Protein AF-A0A928B6K1-F1 (afdb_monomer_lite)

Radius of gyration: 22.74 Å; chains: 1; bounding box: 43×75×62 Å

Foldseek 3Di:
DPPPPPVVVVVVVVVVPDDDDPFDKDKDWDFFLAFKEKAALEWAWDDPDQFKIKTFGDPPIDIQGDPRCVVLVHDHPVRNVVVVVLCVVLQGGGDTDIDIATNVRPDDHFYKYSFFAWDKFKFKQAQLEPVHGHGDTPLVQKKKKWFFCLCQGDDNHDPDDSVVSPVVRIDIGRPVPDDSSSRGIITNMMMIGGNDGGPDFAKIWMWMDTNVRYIYDTDIDGGDD

Secondary structure (DSSP, 8-state):
--SSSHHHHHHHHSSSSSS------EEEEES-S-SEEEE-S-EEEEEEETTEEEEEE-TTPEEEE-HHHHHTT-S-GGGHHHHHHHHHHHT-----EEEEE-TTS-SS--EEESS----EEEEESS--BTTB-TTSB-TTSEEEEEEB-GGGSSTT-----HHHHHHHSEEEE-GGG--HHHHHSBBS-EEEEESS--SS-EEEEEEEEETTTEEPPPEEEEE--

Structure (mmCIF, N/CA/C/O backbone):
data_AF-A0A928B6K1-F1
#
_entry.id   AF-A0A928B6K1-F1
#
loop_
_atom_site.group_PDB
_atom_site.id
_atom_site.type_symbol
_atom_site.label_atom_id
_atom_site.label_alt_id
_atom_site.label_comp_id
_atom_site.label_asym_id
_atom_site.label_entity_id
_atom_site.label_seq_id
_atom_site.pdbx_PDB_ins_code
_atom_site.Cartn_x
_atom_site.Cartn_y
_atom_site.Cartn_z
_atom_site.occupancy
_atom_site.B_iso_or_equiv
_atom_site.auth_seq_id
_atom_site.auth_comp_id
_atom_site.auth_asym_id
_atom_site.auth_atom_id
_atom_site.pdbx_PDB_model_num
ATOM 1 N N . MET A 1 1 ? -14.104 -61.649 -33.349 1.00 42.25 1 MET A N 1
ATOM 2 C CA . MET A 1 1 ? -13.404 -60.685 -32.466 1.00 42.25 1 MET A CA 1
ATOM 3 C C . MET A 1 1 ? -13.323 -59.317 -33.146 1.00 42.25 1 MET A C 1
ATOM 5 O O . MET A 1 1 ? -12.338 -59.027 -33.808 1.00 42.25 1 MET A O 1
ATOM 9 N N . LYS A 1 2 ? -14.386 -58.503 -33.073 1.00 43.75 2 LYS A N 1
ATOM 10 C CA . LYS A 1 2 ? -14.468 -57.184 -33.743 1.00 43.75 2 LYS A CA 1
ATOM 11 C C . LYS A 1 2 ? -15.165 -56.098 -32.897 1.00 43.75 2 LYS A C 1
ATOM 13 O O . LYS A 1 2 ? -15.626 -55.109 -33.444 1.00 43.75 2 LYS A O 1
ATOM 18 N N . HIS A 1 3 ? -15.209 -56.246 -31.568 1.00 41.81 3 HIS A N 1
ATOM 19 C CA . HIS A 1 3 ? -15.889 -55.277 -30.685 1.00 41.81 3 HIS A CA 1
ATOM 20 C C . HIS A 1 3 ? -15.048 -54.759 -29.507 1.00 41.81 3 HIS A C 1
ATOM 22 O O . HIS A 1 3 ? -15.551 -54.006 -28.685 1.00 41.81 3 HIS A O 1
ATOM 28 N N . SER A 1 4 ? -13.752 -55.069 -29.442 1.00 44.97 4 SER A N 1
ATOM 29 C CA . SER A 1 4 ? -12.884 -54.677 -28.320 1.00 44.97 4 SER A CA 1
ATOM 30 C C . SER A 1 4 ? -12.068 -53.392 -28.535 1.00 44.97 4 SER A C 1
ATOM 32 O O . SER A 1 4 ? -11.316 -53.007 -27.649 1.00 44.97 4 SER A O 1
ATOM 34 N N . LYS A 1 5 ? -12.214 -52.692 -29.673 1.00 37.66 5 LYS A N 1
ATOM 35 C CA . LYS A 1 5 ? -11.513 -51.411 -29.928 1.00 37.66 5 LYS A CA 1
ATOM 36 C C . LYS A 1 5 ? -12.405 -50.165 -29.876 1.00 37.66 5 LYS A C 1
ATOM 38 O O . LYS A 1 5 ? -11.876 -49.065 -29.799 1.00 37.66 5 LYS A O 1
ATOM 43 N N . LEU A 1 6 ? -13.734 -50.317 -29.871 1.00 39.38 6 LEU A N 1
ATOM 44 C CA . LEU A 1 6 ? -14.660 -49.172 -29.893 1.00 39.38 6 LEU A CA 1
ATOM 45 C C . LEU A 1 6 ? -15.009 -48.637 -28.490 1.00 39.38 6 LEU A C 1
ATOM 47 O O . LEU A 1 6 ? -15.386 -47.481 -28.359 1.00 39.38 6 LEU A O 1
ATOM 51 N N . PHE A 1 7 ? -14.819 -49.434 -27.433 1.00 38.12 7 PHE A N 1
ATOM 52 C CA . PHE A 1 7 ? -15.098 -49.006 -26.053 1.00 38.12 7 PHE A CA 1
ATOM 53 C C . PHE A 1 7 ? -13.942 -48.254 -25.375 1.00 38.12 7 PHE A C 1
ATOM 55 O O . PHE A 1 7 ? -14.177 -47.511 -24.430 1.00 38.12 7 PHE A O 1
ATOM 62 N N . ILE A 1 8 ? -12.708 -48.384 -25.876 1.00 43.78 8 ILE A N 1
ATOM 63 C CA . ILE A 1 8 ? -11.547 -47.668 -25.314 1.00 43.78 8 ILE A CA 1
ATOM 64 C C . ILE A 1 8 ? -11.467 -46.232 -25.860 1.00 43.78 8 ILE A C 1
ATOM 66 O O . ILE A 1 8 ? -11.057 -45.324 -25.145 1.00 43.78 8 ILE A O 1
ATOM 70 N N . ALA A 1 9 ? -11.943 -45.986 -27.086 1.00 38.50 9 ALA A N 1
ATOM 71 C CA . ALA A 1 9 ? -11.962 -44.641 -27.665 1.00 38.50 9 ALA A CA 1
ATOM 72 C C . ALA A 1 9 ? -13.039 -43.729 -27.043 1.00 38.50 9 ALA A C 1
ATOM 74 O O . ALA A 1 9 ? -12.825 -42.527 -26.929 1.00 38.50 9 ALA A O 1
ATOM 75 N N . LEU A 1 10 ? -14.169 -44.286 -26.588 1.00 38.31 10 LEU A N 1
ATOM 76 C CA . LEU A 1 10 ? -15.238 -43.495 -25.963 1.00 38.31 10 LEU A CA 1
ATOM 77 C C . LEU A 1 10 ? -14.976 -43.201 -24.474 1.00 38.31 10 LEU A C 1
ATOM 79 O O . LEU A 1 10 ? -15.442 -42.188 -23.962 1.00 38.31 10 LEU A O 1
ATOM 83 N N . ALA A 1 11 ? -14.183 -44.039 -23.796 1.00 38.78 11 ALA A N 1
ATOM 84 C CA . ALA A 1 11 ? -13.765 -43.811 -22.410 1.00 38.78 11 ALA A CA 1
ATOM 85 C C . ALA A 1 11 ? -12.654 -42.748 -22.283 1.00 38.78 11 ALA A C 1
ATOM 87 O O . ALA A 1 11 ? -12.568 -42.076 -21.259 1.00 38.78 11 ALA A O 1
ATOM 88 N N . LEU A 1 12 ? -11.845 -42.542 -23.330 1.00 37.75 12 LEU A N 1
ATOM 89 C CA . LEU A 1 12 ? -10.842 -41.467 -23.380 1.00 37.75 12 LEU A CA 1
ATOM 90 C C . LEU A 1 12 ? -11.443 -40.096 -23.732 1.00 37.75 12 LEU A C 1
ATOM 92 O O . LEU A 1 12 ? -10.883 -39.075 -23.351 1.00 37.75 12 LEU A O 1
ATOM 96 N N . LEU A 1 13 ? -12.604 -40.058 -24.393 1.00 39.78 13 LEU A N 1
ATOM 97 C CA . LEU A 1 13 ? -13.311 -38.810 -24.719 1.00 39.78 13 LEU A CA 1
ATOM 98 C C . LEU A 1 13 ? -14.143 -38.246 -23.555 1.00 39.78 13 LEU A C 1
ATOM 100 O O . LEU A 1 13 ? -14.503 -37.074 -23.589 1.00 39.78 13 LEU A O 1
ATOM 104 N N . PHE A 1 14 ? -14.410 -39.036 -22.510 1.00 40.22 14 PHE A N 1
ATOM 105 C CA . PHE A 1 14 ? -15.173 -38.590 -21.335 1.00 40.22 14 PHE A CA 1
ATOM 106 C C . PHE A 1 14 ? -14.309 -38.185 -20.128 1.00 40.22 14 PHE A C 1
ATOM 108 O O . PHE A 1 14 ? -14.849 -37.676 -19.151 1.00 40.22 14 PHE A O 1
ATOM 115 N N . MET A 1 15 ? -12.980 -38.347 -20.193 1.00 41.31 15 MET A N 1
ATOM 116 C CA . MET A 1 15 ? -12.059 -37.907 -19.128 1.00 41.31 15 MET A CA 1
ATOM 117 C C . MET A 1 15 ? -11.417 -36.528 -19.372 1.00 41.31 15 MET A C 1
ATOM 119 O O . MET A 1 15 ? -10.656 -36.066 -18.532 1.00 41.31 15 MET A O 1
ATOM 123 N N . CYS A 1 16 ? -11.765 -35.831 -20.462 1.00 39.12 16 CYS A N 1
ATOM 124 C CA . CYS A 1 16 ? -11.375 -34.428 -20.701 1.00 39.12 16 CYS A CA 1
ATOM 125 C C . CYS A 1 16 ? -12.484 -33.411 -20.381 1.00 39.12 16 CYS A C 1
ATOM 127 O O . CYS A 1 16 ? -12.348 -32.235 -20.699 1.00 39.12 16 CYS A O 1
ATOM 129 N N . ALA A 1 17 ? -13.588 -33.838 -19.766 1.00 39.59 17 ALA A N 1
ATOM 130 C CA . ALA A 1 17 ? -14.738 -32.976 -19.505 1.00 39.59 17 ALA A CA 1
ATOM 131 C C . ALA A 1 17 ? -15.134 -32.975 -18.024 1.00 39.59 17 ALA A C 1
ATOM 133 O O . ALA A 1 17 ? -16.309 -33.088 -17.701 1.00 39.59 17 ALA A O 1
ATOM 134 N N . CYS A 1 18 ? -14.157 -32.854 -17.122 1.00 36.69 18 CYS A N 1
ATOM 135 C CA . CYS A 1 18 ? -14.406 -32.454 -15.739 1.00 36.69 18 CYS A CA 1
ATOM 136 C C . CYS A 1 18 ? -13.211 -31.662 -15.191 1.00 36.69 18 CYS A C 1
ATOM 138 O O . CYS A 1 18 ? -12.125 -32.197 -15.007 1.00 36.69 18 CYS A O 1
ATOM 140 N N . SER A 1 19 ? -13.487 -30.382 -14.928 1.00 51.38 19 SER A N 1
ATOM 141 C CA . SER A 1 19 ? -12.748 -29.428 -14.093 1.00 51.38 19 SER A CA 1
ATOM 142 C C . SER A 1 19 ? -11.281 -29.143 -14.428 1.00 51.38 19 SER A C 1
ATOM 144 O O . SER A 1 19 ? -10.361 -29.691 -13.830 1.00 51.38 19 SER A O 1
ATOM 146 N N . GLY A 1 20 ? -11.085 -28.123 -15.251 1.00 41.94 20 GLY A N 1
ATOM 147 C CA . GLY A 1 20 ? -9.948 -27.219 -15.157 1.00 41.94 20 GLY A CA 1
ATOM 148 C C . GLY A 1 20 ? -10.308 -25.984 -15.960 1.00 41.94 20 GLY A C 1
ATOM 149 O O . GLY A 1 20 ? -10.613 -26.107 -17.139 1.00 41.94 20 GLY A O 1
ATOM 150 N N . LYS A 1 21 ? -10.361 -24.796 -15.351 1.00 49.62 21 LYS A N 1
ATOM 151 C CA . LYS A 1 21 ? -10.227 -23.591 -16.176 1.00 49.62 21 LYS A CA 1
ATOM 152 C C . LYS A 1 21 ? -8.867 -23.733 -16.858 1.00 49.62 21 LYS A C 1
ATOM 154 O O . LYS A 1 21 ? -7.892 -23.972 -16.150 1.00 49.62 21 LYS A O 1
ATOM 159 N N . ASP A 1 22 ? -8.808 -23.649 -18.183 1.00 51.41 22 ASP A N 1
ATOM 160 C CA . ASP A 1 22 ? -7.530 -23.575 -18.889 1.00 51.41 22 ASP A CA 1
ATOM 161 C C . ASP A 1 22 ? -6.830 -22.294 -18.422 1.00 51.41 22 ASP A C 1
ATOM 163 O O . ASP A 1 22 ? -7.159 -21.187 -18.852 1.00 51.41 22 ASP A O 1
ATOM 167 N N . TYR A 1 23 ? -5.918 -22.431 -17.460 1.00 56.41 23 TYR A N 1
ATOM 168 C CA . TYR A 1 23 ? -5.037 -21.351 -17.048 1.00 56.41 23 TYR A CA 1
ATOM 169 C C . TYR A 1 23 ? -3.981 -21.214 -18.136 1.00 56.41 23 TYR A C 1
ATOM 171 O O . TYR A 1 23 ? -2.942 -21.870 -18.100 1.00 56.41 23 TYR A O 1
ATOM 179 N N . ASN A 1 24 ? -4.271 -20.388 -19.137 1.00 67.94 24 ASN A N 1
ATOM 180 C CA . ASN A 1 24 ? -3.254 -19.992 -20.098 1.00 67.94 24 ASN A CA 1
ATOM 181 C C . ASN A 1 24 ? -2.275 -19.071 -19.367 1.00 67.94 24 ASN A C 1
ATOM 183 O O . ASN A 1 24 ? -2.633 -17.949 -1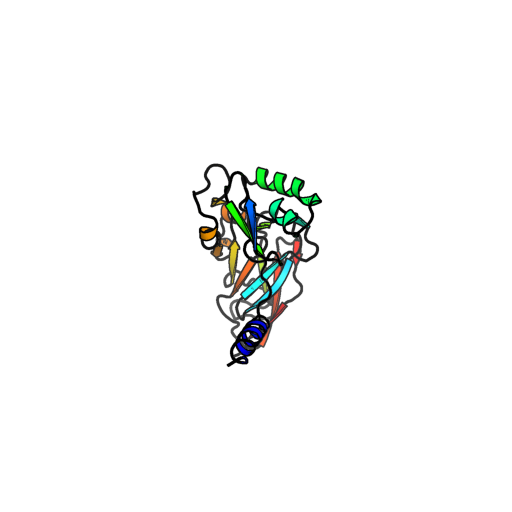9.007 1.00 67.94 24 ASN A O 1
ATOM 187 N N . LEU A 1 25 ? -1.079 -19.589 -19.094 1.00 71.56 25 LEU A N 1
ATOM 188 C CA . LEU A 1 25 ? 0.054 -18.807 -18.619 1.00 71.56 25 LEU A CA 1
ATOM 189 C C . LEU A 1 25 ? 0.808 -18.273 -19.833 1.00 71.56 25 LEU A C 1
ATOM 191 O O . LEU A 1 25 ? 1.138 -19.027 -20.750 1.00 71.56 25 LEU A O 1
ATOM 195 N N . TYR A 1 26 ? 1.074 -16.976 -19.823 1.00 76.50 26 TYR A N 1
ATOM 196 C CA . TYR A 1 26 ? 1.848 -16.287 -20.841 1.00 76.50 26 TYR A CA 1
ATOM 197 C C . TYR A 1 26 ? 3.150 -15.808 -20.215 1.00 76.50 26 TYR A C 1
ATOM 199 O O . TYR A 1 26 ? 3.133 -15.116 -19.199 1.00 76.50 26 TYR A O 1
ATOM 207 N N . GLU A 1 27 ? 4.265 -16.193 -20.824 1.00 82.25 27 GLU A N 1
ATOM 208 C CA . GLU A 1 27 ? 5.605 -15.806 -20.398 1.00 82.25 27 GLU A CA 1
ATOM 209 C C . GLU A 1 27 ? 6.076 -14.605 -21.223 1.00 82.25 27 GLU A C 1
ATOM 211 O O . GLU A 1 27 ? 6.031 -14.630 -22.458 1.00 82.25 27 GLU A O 1
ATOM 216 N N . TYR A 1 28 ? 6.529 -13.554 -20.543 1.00 84.62 28 TYR A N 1
ATOM 217 C CA . TYR A 1 28 ? 7.074 -12.355 -21.167 1.00 84.62 28 TYR A CA 1
ATOM 218 C C . TYR A 1 28 ? 8.433 -12.019 -20.569 1.00 84.62 28 TYR A C 1
ATOM 220 O O . TYR A 1 28 ? 8.596 -12.001 -19.350 1.00 84.62 28 TYR A O 1
ATOM 228 N N . ALA A 1 29 ? 9.394 -11.706 -21.436 1.00 86.94 29 ALA A N 1
ATOM 229 C CA . ALA A 1 29 ? 10.654 -11.128 -21.002 1.00 86.94 29 ALA A CA 1
ATOM 230 C C . ALA A 1 29 ? 10.404 -9.706 -20.476 1.00 86.94 29 ALA A C 1
ATOM 232 O O . ALA A 1 29 ? 9.823 -8.894 -21.196 1.00 86.94 29 ALA A O 1
ATOM 233 N N . SER A 1 30 ? 10.848 -9.418 -19.255 1.00 87.19 30 SER A N 1
ATOM 234 C CA . SER A 1 30 ? 10.720 -8.114 -18.604 1.00 87.19 30 SER A CA 1
ATOM 235 C C . SER A 1 30 ? 12.076 -7.606 -18.136 1.00 87.19 30 SER A C 1
ATOM 237 O O . SER A 1 30 ? 12.931 -8.373 -17.683 1.00 87.19 30 SER A O 1
ATOM 239 N N . THR A 1 31 ? 12.236 -6.287 -18.225 1.00 89.38 31 THR A N 1
ATOM 240 C CA . THR A 1 31 ? 13.394 -5.552 -17.712 1.00 89.38 31 THR A CA 1
ATOM 241 C C . THR A 1 31 ? 13.104 -4.777 -16.434 1.00 89.38 31 THR A C 1
ATOM 243 O O . THR A 1 31 ? 13.938 -3.967 -16.031 1.00 89.38 31 THR A O 1
ATOM 246 N N . HIS A 1 32 ? 11.947 -5.021 -15.816 1.00 90.38 32 HIS A N 1
ATOM 247 C CA . HIS A 1 32 ? 11.416 -4.275 -14.678 1.00 90.38 32 HIS A CA 1
ATOM 248 C C . HIS A 1 32 ? 11.056 -5.209 -13.521 1.00 90.38 32 HIS A C 1
ATOM 250 O O . HIS A 1 32 ? 10.564 -6.318 -13.755 1.00 90.38 32 HIS A O 1
ATOM 256 N N . LEU A 1 33 ? 11.261 -4.727 -12.292 1.00 89.50 33 LEU A N 1
ATOM 257 C CA . LEU A 1 33 ? 10.716 -5.315 -11.076 1.00 89.50 33 LEU A CA 1
ATOM 258 C C . LEU A 1 33 ? 9.244 -5.009 -10.897 1.00 89.50 33 LEU A C 1
ATOM 260 O O . LEU A 1 33 ? 8.461 -5.904 -10.582 1.00 89.50 33 LEU A O 1
ATOM 264 N N . ILE A 1 34 ? 8.878 -3.750 -11.083 1.00 92.38 34 ILE A N 1
ATOM 265 C CA . ILE A 1 34 ? 7.510 -3.293 -10.924 1.00 92.38 34 ILE A CA 1
ATOM 266 C C . ILE A 1 34 ? 6.843 -3.356 -12.295 1.00 92.38 34 ILE A C 1
ATOM 268 O O . ILE A 1 34 ? 7.358 -2.846 -13.281 1.00 92.38 34 ILE A O 1
ATOM 272 N N . ASP A 1 35 ? 5.674 -3.976 -12.369 1.00 91.50 35 ASP A N 1
ATOM 273 C CA . ASP A 1 35 ? 4.905 -4.111 -13.608 1.00 91.50 35 ASP A CA 1
ATOM 274 C C . ASP A 1 35 ? 3.855 -3.004 -13.762 1.00 91.50 35 ASP A C 1
ATOM 276 O O . ASP A 1 35 ? 3.380 -2.723 -14.864 1.00 91.50 35 ASP A O 1
ATOM 280 N N . GLU A 1 36 ? 3.474 -2.376 -12.649 1.00 93.94 36 GLU A N 1
ATOM 281 C CA . GLU A 1 36 ? 2.437 -1.355 -12.594 1.00 93.94 36 GLU A CA 1
ATOM 282 C C . GLU A 1 36 ? 2.782 -0.266 -11.575 1.00 93.94 36 GLU A C 1
ATOM 284 O O . GLU A 1 36 ? 3.092 -0.539 -10.419 1.00 93.94 36 GLU A O 1
ATOM 289 N N . TYR A 1 37 ? 2.638 0.991 -11.979 1.00 96.62 37 TYR A N 1
ATOM 290 C CA . TYR A 1 37 ? 2.622 2.127 -11.066 1.00 96.62 37 TYR A CA 1
ATOM 291 C C . TYR A 1 37 ? 1.202 2.671 -10.929 1.00 96.62 37 TYR A C 1
ATOM 293 O O . TYR A 1 37 ? 0.547 2.965 -11.932 1.00 96.62 37 TYR A O 1
ATOM 301 N N . VAL A 1 38 ? 0.744 2.851 -9.693 1.00 95.19 38 VAL A N 1
ATOM 302 C CA . VAL A 1 38 ? -0.618 3.271 -9.360 1.00 95.19 38 VAL A CA 1
ATOM 303 C C . VAL A 1 38 ? -0.603 4.649 -8.705 1.00 95.19 38 VAL A C 1
ATOM 305 O O . VAL A 1 38 ? -0.075 4.841 -7.610 1.00 95.19 38 VAL A O 1
ATOM 308 N N . ASP A 1 39 ? -1.217 5.615 -9.378 1.00 93.94 39 ASP A N 1
ATOM 309 C CA . ASP A 1 39 ? -1.530 6.936 -8.835 1.00 93.94 39 ASP A CA 1
ATOM 310 C C . ASP A 1 39 ? -2.873 6.845 -8.101 1.00 93.94 39 ASP A C 1
ATOM 312 O O . ASP A 1 39 ? -3.957 6.940 -8.694 1.00 93.94 39 ASP A O 1
ATOM 316 N N . ALA A 1 40 ? -2.771 6.566 -6.800 1.00 90.94 40 ALA A N 1
ATOM 317 C CA . ALA A 1 40 ? -3.892 6.399 -5.890 1.00 90.94 40 ALA A CA 1
ATOM 318 C C . ALA A 1 40 ? -4.012 7.610 -4.958 1.00 90.94 40 ALA A C 1
ATOM 320 O O . ALA A 1 40 ? -3.137 7.891 -4.141 1.00 90.94 40 ALA A O 1
ATOM 321 N N . THR A 1 41 ? -5.148 8.300 -5.039 1.00 82.25 41 THR A N 1
ATOM 322 C CA . THR A 1 41 ? -5.508 9.380 -4.098 1.00 82.25 41 THR A CA 1
ATOM 323 C C . THR A 1 41 ? -6.506 8.926 -3.039 1.00 82.25 41 THR A C 1
ATOM 325 O O . THR A 1 41 ? -6.658 9.578 -2.007 1.00 82.25 41 THR A O 1
ATOM 328 N N . THR A 1 42 ? -7.163 7.794 -3.280 1.00 88.00 42 THR A N 1
ATOM 329 C CA . THR A 1 42 ? -8.170 7.191 -2.413 1.00 88.00 42 THR A CA 1
ATOM 330 C C . THR A 1 42 ? -7.972 5.687 -2.381 1.00 88.00 42 THR A C 1
ATOM 332 O O . THR A 1 42 ? -7.603 5.080 -3.388 1.00 88.00 42 THR A O 1
ATOM 335 N N . PHE A 1 43 ? -8.258 5.089 -1.232 1.00 91.38 43 PHE A N 1
ATOM 336 C CA . PHE A 1 43 ? -8.161 3.648 -1.037 1.00 91.38 43 PHE A CA 1
ATOM 337 C C . PHE A 1 43 ? -9.556 3.057 -0.825 1.00 91.38 43 PHE A C 1
ATOM 339 O O . PHE A 1 43 ? -10.539 3.777 -0.688 1.00 91.38 43 PHE A O 1
ATOM 346 N N . LYS A 1 44 ? -9.648 1.738 -0.811 1.00 92.31 44 LYS A N 1
ATOM 347 C CA . LYS A 1 44 ? -10.781 0.966 -0.324 1.00 92.31 44 LYS A CA 1
ATOM 348 C C . LYS A 1 44 ? -10.278 0.144 0.851 1.00 92.31 44 LYS A C 1
ATOM 350 O O . LYS A 1 44 ? -9.172 -0.383 0.793 1.00 92.31 44 LYS A O 1
ATOM 355 N N . LEU A 1 45 ? -11.067 0.076 1.916 1.00 94.19 45 LEU A N 1
ATOM 356 C CA . LEU A 1 45 ? -10.760 -0.726 3.095 1.00 94.19 45 LEU A CA 1
ATOM 357 C C . LEU A 1 45 ? -11.678 -1.946 3.110 1.00 94.19 45 LEU A C 1
ATOM 359 O O . LEU A 1 45 ? -12.898 -1.795 3.046 1.00 94.19 45 LEU A O 1
ATOM 363 N N . GLU A 1 46 ? -11.105 -3.140 3.199 1.00 95.00 46 GLU A N 1
ATOM 364 C CA . GLU A 1 46 ? -11.861 -4.392 3.232 1.00 95.00 46 GLU A CA 1
ATOM 365 C C . GLU A 1 46 ? -11.345 -5.307 4.339 1.00 95.00 46 GLU A C 1
ATOM 367 O O . GLU A 1 46 ? -10.159 -5.303 4.669 1.00 95.00 46 GLU A O 1
ATOM 372 N N . ARG A 1 47 ? -12.242 -6.119 4.898 1.00 93.88 47 ARG A N 1
ATOM 373 C CA . ARG A 1 47 ? -11.874 -7.212 5.798 1.00 93.88 47 ARG A CA 1
ATOM 374 C C . ARG A 1 47 ? -11.479 -8.425 4.965 1.00 93.88 47 ARG A C 1
ATOM 376 O O . ARG A 1 47 ? -12.247 -8.842 4.101 1.00 93.88 47 ARG A O 1
ATOM 383 N N . ILE A 1 48 ? -10.313 -8.993 5.255 1.00 92.81 48 ILE A N 1
ATOM 384 C CA . ILE A 1 48 ? -9.855 -10.259 4.667 1.00 92.81 48 ILE A CA 1
ATOM 385 C C . ILE A 1 48 ? -10.045 -11.412 5.648 1.00 92.81 48 ILE A C 1
ATOM 387 O O . ILE A 1 48 ? -10.477 -12.486 5.242 1.00 92.81 48 ILE A O 1
ATOM 391 N N . ASP A 1 49 ? -9.751 -11.172 6.925 1.00 88.56 49 ASP A N 1
ATOM 392 C CA . ASP A 1 49 ? -9.849 -12.161 8.001 1.00 88.56 49 ASP A CA 1
ATOM 393 C C . ASP A 1 49 ? -10.236 -11.467 9.323 1.00 88.56 49 ASP A C 1
ATOM 395 O O . ASP A 1 49 ? -10.476 -10.257 9.353 1.00 88.56 49 ASP A O 1
ATOM 399 N N . ASP A 1 50 ? -10.318 -12.209 10.422 1.00 85.19 50 ASP A N 1
ATOM 400 C CA . ASP A 1 50 ? -10.705 -11.712 11.748 1.00 85.19 50 ASP A CA 1
ATOM 401 C C . ASP A 1 50 ? -9.785 -10.608 12.274 1.00 85.19 50 ASP A C 1
ATOM 403 O O . ASP A 1 50 ? -10.249 -9.651 12.892 1.00 85.19 50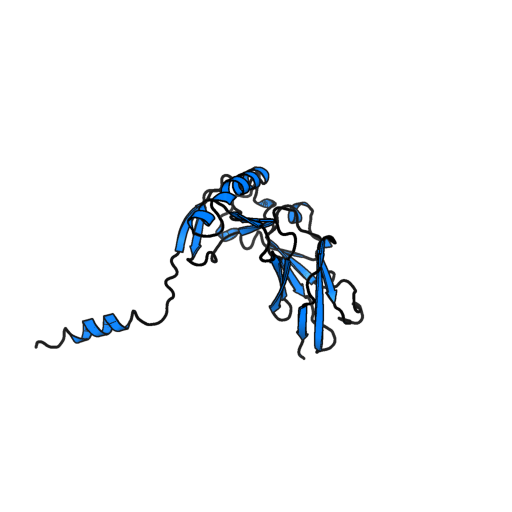 ASP A O 1
ATOM 407 N N . ASN A 1 51 ? -8.490 -10.701 11.987 1.00 90.44 51 ASN A N 1
ATOM 408 C CA . ASN A 1 51 ? -7.472 -9.751 12.430 1.00 90.44 51 ASN A CA 1
ATOM 409 C C . ASN A 1 51 ? -6.763 -9.043 11.266 1.00 90.44 51 ASN A C 1
ATOM 411 O O . ASN A 1 51 ? -5.707 -8.443 11.471 1.00 90.44 51 ASN A O 1
ATOM 415 N N . LEU A 1 52 ? -7.311 -9.123 10.051 1.00 94.25 52 LEU A N 1
ATOM 416 C CA . LEU A 1 52 ? -6.650 -8.641 8.845 1.00 94.25 52 LEU A CA 1
ATOM 417 C C . LEU A 1 52 ? -7.572 -7.753 8.015 1.00 94.25 52 LEU A C 1
ATOM 419 O O . LEU A 1 52 ? -8.578 -8.209 7.461 1.00 94.25 52 LEU A O 1
ATOM 423 N N . LEU A 1 53 ? -7.160 -6.498 7.863 1.00 96.19 53 LEU A N 1
ATOM 424 C CA . LEU A 1 53 ? -7.715 -5.587 6.872 1.00 96.19 53 LEU A CA 1
ATOM 425 C C . LEU A 1 53 ? -6.756 -5.431 5.702 1.00 96.19 53 LEU A C 1
ATOM 427 O O . LEU A 1 53 ? -5.537 -5.524 5.854 1.00 96.19 53 LEU A O 1
ATOM 431 N N . ILE A 1 54 ? -7.319 -5.132 4.542 1.00 95.88 54 ILE A N 1
ATOM 432 C CA . ILE A 1 54 ? -6.573 -4.743 3.356 1.00 95.88 54 ILE A CA 1
ATOM 433 C C . ILE A 1 54 ? -6.995 -3.342 2.931 1.00 95.88 54 ILE A C 1
ATOM 435 O O . ILE A 1 54 ? -8.180 -3.002 2.932 1.00 95.88 54 ILE A O 1
ATOM 439 N N . MET A 1 55 ? -6.010 -2.532 2.567 1.00 94.50 55 MET A N 1
ATOM 440 C CA . MET A 1 55 ? -6.206 -1.275 1.868 1.00 94.50 55 MET A CA 1
ATOM 441 C C . MET A 1 55 ? -5.713 -1.429 0.438 1.00 94.50 55 MET A C 1
ATOM 443 O O . MET A 1 55 ? -4.524 -1.658 0.218 1.00 94.50 55 MET A O 1
ATOM 447 N N . THR A 1 56 ? -6.613 -1.274 -0.525 1.00 93.75 56 THR A N 1
ATOM 448 C CA . THR A 1 56 ? -6.305 -1.320 -1.961 1.00 93.75 56 THR A CA 1
ATOM 449 C C . THR A 1 56 ? -6.608 0.027 -2.611 1.00 93.75 56 THR A C 1
ATOM 451 O O . THR A 1 56 ? -7.450 0.767 -2.100 1.00 93.75 56 THR A O 1
ATOM 454 N N . PRO A 1 57 ? -5.945 0.405 -3.714 1.00 92.62 57 PRO A N 1
ATOM 455 C CA . PRO A 1 57 ? -6.325 1.592 -4.474 1.00 92.62 57 PRO A CA 1
ATOM 456 C C . PRO A 1 57 ? -7.793 1.512 -4.916 1.00 92.62 57 PRO A C 1
ATOM 458 O O . PRO A 1 57 ? -8.266 0.456 -5.335 1.00 92.62 57 PRO A O 1
ATOM 461 N N . ALA A 1 58 ? -8.530 2.620 -4.830 1.00 90.12 58 ALA A N 1
ATOM 462 C CA . ALA A 1 58 ? -9.914 2.665 -5.305 1.00 90.12 58 ALA A CA 1
ATOM 463 C C . ALA A 1 58 ? -9.993 2.560 -6.842 1.00 90.12 58 ALA A C 1
ATOM 465 O O . ALA A 1 58 ? -9.045 2.913 -7.541 1.00 90.12 58 ALA A O 1
ATOM 466 N N . GLU A 1 59 ? -11.144 2.142 -7.379 1.00 88.12 59 GLU A N 1
ATOM 467 C CA . GLU A 1 59 ? -11.354 1.878 -8.820 1.00 88.12 59 GLU A CA 1
ATOM 468 C C . GLU A 1 59 ? -11.087 3.077 -9.748 1.00 88.12 59 GLU A C 1
ATOM 470 O O . GLU A 1 59 ? -10.841 2.907 -10.939 1.00 88.12 59 GLU A O 1
ATOM 475 N N . ASN A 1 60 ? -11.141 4.299 -9.221 1.00 88.31 60 ASN A N 1
ATOM 476 C CA . ASN A 1 60 ? -10.854 5.534 -9.951 1.00 88.31 60 ASN A CA 1
ATOM 477 C C . ASN A 1 60 ? -9.357 5.908 -9.968 1.00 88.31 60 ASN A C 1
ATOM 479 O O . ASN A 1 60 ? -9.007 6.956 -10.520 1.00 88.31 60 ASN A O 1
ATOM 483 N N . SER A 1 61 ? -8.492 5.102 -9.347 1.00 91.38 61 SER A N 1
ATOM 484 C CA . SER A 1 61 ? -7.037 5.285 -9.370 1.00 91.38 61 SER A CA 1
ATOM 485 C C . SER A 1 61 ? -6.505 5.110 -10.790 1.00 91.38 61 SER A C 1
ATOM 487 O O . SER A 1 61 ? -7.077 4.380 -11.602 1.00 91.38 61 SER A O 1
ATOM 489 N N . LYS A 1 62 ? -5.408 5.796 -11.119 1.00 93.12 62 LYS A N 1
ATOM 490 C CA . LYS A 1 62 ? -4.791 5.667 -12.444 1.00 93.12 62 LYS A CA 1
ATOM 491 C C . LYS A 1 62 ? -3.651 4.666 -12.394 1.00 93.12 62 LYS A C 1
ATOM 493 O O . LYS A 1 62 ? -2.718 4.845 -11.621 1.00 93.12 62 LYS A O 1
ATOM 498 N N . SER A 1 63 ? -3.699 3.690 -13.286 1.00 93.19 63 SER A N 1
ATOM 499 C CA . SER A 1 63 ? -2.633 2.710 -13.470 1.00 93.19 63 SER A CA 1
ATOM 500 C C . SER A 1 63 ? -1.801 3.010 -14.708 1.00 93.19 63 SER A C 1
ATOM 502 O O . SER A 1 63 ? -2.334 3.326 -15.779 1.00 93.19 63 SER A O 1
ATOM 504 N N . TYR A 1 64 ? -0.489 2.859 -14.568 1.00 95.75 64 TYR A N 1
ATOM 505 C CA . TYR A 1 64 ? 0.475 2.904 -15.654 1.00 95.75 64 TYR A CA 1
ATOM 506 C C . TYR A 1 64 ? 1.221 1.581 -15.685 1.00 95.75 64 TYR A C 1
ATOM 508 O O . TYR A 1 64 ? 1.891 1.239 -14.717 1.00 95.75 64 TYR A O 1
ATOM 516 N N . VAL A 1 65 ? 1.080 0.841 -16.779 1.00 93.81 65 VAL A N 1
ATOM 517 C CA . VAL A 1 65 ? 1.539 -0.549 -16.868 1.00 93.81 65 VAL A CA 1
ATOM 518 C C . VAL A 1 65 ? 2.748 -0.693 -17.784 1.00 93.81 65 VAL A C 1
ATOM 520 O O . VAL A 1 65 ? 2.909 0.081 -18.737 1.00 93.81 65 VAL A O 1
ATOM 523 N N . SER A 1 66 ? 3.564 -1.710 -17.516 1.00 92.81 66 SER A N 1
ATOM 524 C CA . SER A 1 66 ? 4.651 -2.144 -18.390 1.00 92.81 66 SER A CA 1
ATOM 525 C C . SER A 1 66 ? 4.131 -2.572 -19.763 1.00 92.81 66 SER A C 1
ATOM 527 O O . SER A 1 66 ? 2.936 -2.819 -19.976 1.00 92.81 66 SER A O 1
ATOM 529 N N . GLN A 1 67 ? 5.034 -2.657 -20.740 1.00 91.88 67 GLN A N 1
ATOM 530 C CA . GLN A 1 67 ? 4.657 -3.093 -22.080 1.00 91.88 67 GLN A CA 1
ATOM 531 C C . GLN A 1 67 ? 4.181 -4.556 -22.080 1.00 91.88 67 GLN A C 1
ATOM 533 O O . GLN A 1 67 ? 3.288 -4.918 -22.846 1.00 91.88 67 GLN A O 1
ATOM 538 N N . GLU A 1 68 ? 4.770 -5.388 -21.234 1.00 88.38 68 GLU A N 1
ATOM 539 C CA . GLU A 1 68 ? 4.501 -6.814 -21.073 1.00 88.38 68 GLU A CA 1
ATOM 540 C C . GLU A 1 68 ? 3.110 -7.017 -20.475 1.00 88.38 68 GLU A C 1
ATOM 542 O O . GLU A 1 68 ? 2.286 -7.734 -21.050 1.00 88.38 68 GLU A O 1
ATOM 547 N N . LEU A 1 69 ? 2.811 -6.283 -19.401 1.00 86.75 69 LEU A N 1
ATOM 548 C CA . LEU A 1 69 ? 1.511 -6.301 -18.746 1.00 86.75 69 LEU A CA 1
ATOM 549 C C . LEU A 1 69 ? 0.408 -5.775 -19.693 1.00 86.75 69 LEU A C 1
ATOM 551 O O . LEU A 1 69 ? -0.651 -6.395 -19.817 1.00 86.75 69 LEU A O 1
ATOM 555 N N . ALA A 1 70 ? 0.696 -4.727 -20.479 1.00 88.50 70 ALA A N 1
ATOM 556 C CA . ALA A 1 70 ? -0.200 -4.237 -21.534 1.00 88.50 70 ALA A CA 1
ATOM 557 C C . ALA A 1 70 ? -0.466 -5.276 -22.639 1.00 88.50 70 ALA A C 1
ATOM 559 O O . ALA A 1 70 ? -1.616 -5.475 -23.041 1.00 88.50 70 ALA A O 1
ATOM 560 N N . LYS A 1 71 ? 0.571 -5.977 -23.124 1.00 85.62 71 LYS A N 1
ATOM 561 C CA . LYS A 1 71 ? 0.438 -7.052 -24.130 1.00 85.62 71 LYS A CA 1
ATOM 562 C C . LYS A 1 71 ? -0.381 -8.233 -23.612 1.00 85.62 71 LYS A C 1
ATOM 564 O O . LYS A 1 71 ? -1.076 -8.869 -24.402 1.00 85.62 71 LYS A O 1
ATOM 569 N N . ALA A 1 72 ? -0.297 -8.518 -22.316 1.00 81.19 72 ALA A N 1
ATOM 570 C CA . ALA A 1 72 ? -1.075 -9.562 -21.659 1.00 81.19 72 ALA A CA 1
ATOM 571 C C . ALA A 1 72 ? -2.558 -9.178 -21.457 1.00 81.19 72 ALA A C 1
ATOM 573 O O . ALA A 1 72 ? -3.352 -10.009 -21.019 1.00 81.19 72 ALA A O 1
ATOM 574 N N . GLY A 1 73 ? -2.952 -7.952 -21.830 1.00 80.12 73 GLY A N 1
ATOM 575 C CA . GLY A 1 73 ? -4.335 -7.473 -21.792 1.00 80.12 73 GLY A CA 1
ATOM 576 C C . GLY A 1 73 ? -4.695 -6.666 -20.544 1.00 80.12 73 GLY A C 1
ATOM 577 O O . GLY A 1 73 ? -5.877 -6.401 -20.329 1.00 80.12 73 GLY A O 1
ATOM 578 N N . TYR A 1 74 ? -3.709 -6.263 -19.738 1.00 78.50 74 TYR A N 1
ATOM 579 C CA . TYR A 1 74 ? -3.919 -5.492 -18.512 1.00 78.50 74 TYR A CA 1
ATOM 580 C C . TYR A 1 74 ? -3.584 -4.019 -18.730 1.00 78.50 74 TYR A C 1
ATOM 582 O O . TYR A 1 74 ? -2.543 -3.673 -19.277 1.00 78.50 74 TYR A O 1
ATOM 590 N N . GLY A 1 75 ? -4.468 -3.125 -18.287 1.00 77.88 75 GLY A N 1
ATOM 591 C CA . GLY A 1 75 ? -4.283 -1.686 -18.462 1.00 77.88 75 GLY A CA 1
ATOM 592 C C . GLY A 1 75 ? -4.368 -1.232 -19.924 1.00 77.88 75 GLY A C 1
ATOM 593 O O . GLY A 1 75 ? -4.980 -1.876 -20.776 1.00 77.88 75 GLY A O 1
ATOM 594 N N . SER A 1 76 ? -3.792 -0.065 -20.214 1.00 80.94 76 SER A N 1
ATOM 595 C CA . SER A 1 76 ? -3.831 0.545 -21.548 1.00 80.94 76 SER A CA 1
ATOM 596 C C . SER A 1 76 ? -2.434 0.699 -22.129 1.00 80.94 76 SER A C 1
ATOM 598 O O . SER A 1 76 ? -1.538 1.235 -21.473 1.00 80.94 76 SER A O 1
ATOM 600 N N . GLN A 1 77 ? -2.282 0.378 -23.417 1.00 83.25 77 GLN A N 1
ATOM 601 C CA . GLN A 1 77 ? -1.057 0.638 -24.181 1.00 83.25 77 GLN A CA 1
ATOM 602 C C . GLN A 1 77 ? -0.651 2.123 -24.156 1.00 83.25 77 GLN A C 1
ATOM 604 O O . GLN A 1 77 ? 0.531 2.447 -24.243 1.00 83.25 77 GLN A O 1
ATOM 609 N N . SER A 1 78 ? -1.616 3.037 -23.992 1.00 87.12 78 SER A N 1
ATOM 610 C CA . SER A 1 78 ? -1.352 4.477 -23.875 1.00 87.12 78 SER A CA 1
ATOM 611 C C . SER A 1 78 ? -0.612 4.867 -22.590 1.00 87.12 78 SER A C 1
ATOM 613 O O . SER A 1 78 ? -0.158 6.003 -22.477 1.00 87.12 78 SER A O 1
ATOM 615 N N . SER A 1 79 ? -0.515 3.963 -21.612 1.00 90.69 79 SER A N 1
ATOM 616 C CA . SER A 1 79 ? 0.121 4.218 -20.317 1.00 90.69 79 SER A CA 1
ATOM 617 C C . SER A 1 79 ? 1.609 3.841 -20.269 1.00 90.69 79 SER A C 1
ATOM 619 O O . SER A 1 79 ? 2.331 4.346 -19.410 1.00 90.69 79 SER A O 1
ATOM 621 N N . VAL A 1 80 ? 2.091 3.057 -21.242 1.00 95.00 80 VAL A N 1
ATOM 622 C CA . VAL A 1 80 ? 3.461 2.511 -21.276 1.00 95.00 80 VAL A CA 1
ATOM 623 C C . VAL A 1 80 ? 4.531 3.604 -21.265 1.00 95.00 80 VAL A C 1
ATOM 625 O O . VAL A 1 80 ? 5.506 3.507 -20.531 1.00 95.00 80 VAL A O 1
ATOM 628 N N . SER A 1 81 ? 4.352 4.702 -22.010 1.00 95.62 81 SER A N 1
ATOM 629 C CA . SER A 1 81 ? 5.327 5.807 -21.994 1.00 95.62 81 SER A CA 1
ATOM 630 C C . SER A 1 81 ? 5.474 6.442 -20.610 1.00 95.62 81 SER A C 1
ATOM 632 O O . SER A 1 81 ? 6.565 6.869 -20.238 1.00 95.62 81 SER A O 1
ATOM 634 N N . ARG A 1 82 ? 4.376 6.528 -19.849 1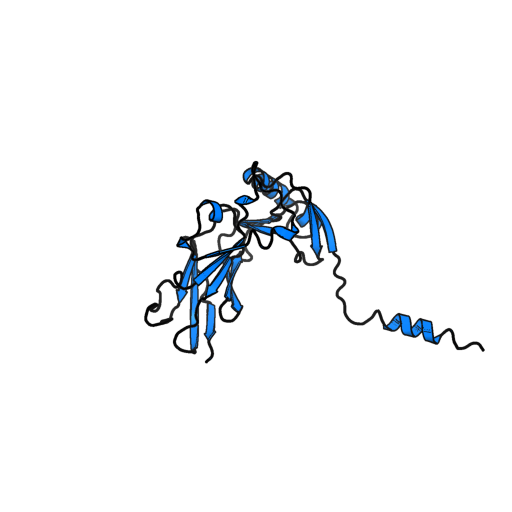.00 96.38 82 ARG A N 1
ATOM 635 C CA . ARG A 1 82 ? 4.394 7.085 -18.495 1.00 96.38 82 ARG A CA 1
ATOM 636 C C . ARG A 1 82 ? 4.998 6.091 -17.510 1.00 96.38 82 ARG A C 1
ATOM 638 O O . ARG A 1 82 ? 5.789 6.519 -16.679 1.00 96.38 82 ARG A O 1
ATOM 645 N N . PHE A 1 83 ? 4.677 4.805 -17.647 1.00 97.44 83 PHE A N 1
ATOM 646 C CA . PHE A 1 83 ? 5.329 3.729 -16.903 1.00 97.44 83 PHE A CA 1
ATOM 647 C C . PHE A 1 83 ? 6.854 3.773 -17.089 1.00 97.44 83 PHE A C 1
ATOM 649 O O . PHE A 1 83 ? 7.563 3.933 -16.103 1.00 97.44 83 PHE A O 1
ATOM 656 N N . ASN A 1 84 ? 7.356 3.773 -18.332 1.00 96.88 84 ASN A N 1
ATOM 657 C CA . ASN A 1 84 ? 8.800 3.782 -18.614 1.00 96.88 84 ASN A CA 1
ATOM 658 C C . ASN A 1 84 ? 9.512 4.989 -17.982 1.00 96.88 84 ASN A C 1
ATOM 660 O O . ASN A 1 84 ? 10.620 4.863 -17.475 1.00 96.88 84 ASN A O 1
ATOM 664 N N . ALA A 1 85 ? 8.875 6.165 -17.984 1.00 96.81 85 ALA A N 1
ATOM 665 C CA . ALA A 1 85 ? 9.440 7.350 -17.343 1.00 96.81 85 ALA A CA 1
ATOM 666 C C . ALA A 1 85 ? 9.583 7.186 -15.819 1.00 96.81 85 ALA A C 1
ATOM 668 O O . ALA A 1 85 ? 10.552 7.674 -15.243 1.00 96.81 85 ALA A O 1
ATOM 669 N N . MET A 1 86 ? 8.632 6.508 -15.170 1.00 96.75 86 MET A N 1
ATOM 670 C CA . MET A 1 86 ? 8.688 6.228 -13.732 1.00 96.75 86 MET A CA 1
ATOM 671 C C . MET A 1 86 ? 9.673 5.103 -13.416 1.00 96.75 86 MET A C 1
ATOM 673 O O . MET A 1 86 ? 10.437 5.238 -12.467 1.00 96.75 86 MET A O 1
ATOM 677 N N . ALA A 1 87 ? 9.723 4.055 -14.242 1.00 96.38 87 ALA A N 1
ATOM 678 C CA . ALA A 1 87 ? 10.707 2.987 -14.105 1.00 96.38 87 ALA A CA 1
ATOM 679 C C . ALA A 1 87 ? 12.139 3.547 -14.160 1.00 96.38 87 ALA A C 1
ATOM 681 O O . ALA A 1 87 ? 12.924 3.328 -13.239 1.00 96.38 87 ALA A O 1
ATOM 682 N N . ALA A 1 88 ? 12.442 4.382 -15.160 1.00 95.50 88 ALA A N 1
ATOM 683 C CA . ALA A 1 88 ? 13.736 5.055 -15.274 1.00 95.50 88 ALA A CA 1
ATOM 684 C C . ALA A 1 88 ? 14.035 5.979 -14.080 1.00 95.50 88 ALA A C 1
ATOM 686 O O . ALA A 1 88 ? 15.148 5.987 -13.559 1.00 95.50 88 ALA A O 1
ATOM 687 N N . GLN A 1 89 ? 13.041 6.741 -13.606 1.00 95.00 89 GLN A N 1
ATOM 688 C CA . GLN A 1 89 ? 13.194 7.601 -12.426 1.00 95.00 89 GLN A CA 1
ATOM 689 C C . GLN A 1 89 ? 13.543 6.799 -11.164 1.00 95.00 89 GLN A C 1
ATOM 691 O O . GLN A 1 89 ? 14.326 7.269 -10.340 1.00 95.00 89 GLN A O 1
ATOM 696 N N . ASN A 1 90 ? 12.960 5.612 -11.014 1.00 94.19 90 ASN A N 1
ATOM 697 C CA . ASN A 1 90 ? 13.129 4.765 -9.839 1.00 94.19 90 ASN A CA 1
ATOM 698 C C . ASN A 1 90 ? 14.322 3.805 -9.951 1.00 94.19 90 ASN A C 1
ATOM 700 O O . ASN A 1 90 ? 14.580 3.063 -9.009 1.00 94.19 90 ASN A O 1
ATOM 704 N N . GLY A 1 91 ? 15.047 3.798 -11.075 1.00 93.62 91 GLY A N 1
ATOM 705 C CA . GLY A 1 91 ? 16.113 2.825 -11.323 1.00 93.62 91 GLY A CA 1
ATOM 706 C C . GLY A 1 91 ? 15.592 1.391 -11.465 1.00 93.62 91 GLY A C 1
ATOM 707 O O . GLY A 1 91 ? 16.305 0.440 -11.149 1.00 93.62 91 GLY A O 1
ATOM 708 N N . ASP A 1 92 ? 14.348 1.240 -11.911 1.00 93.62 92 ASP A N 1
ATOM 709 C CA . ASP A 1 92 ? 13.663 -0.031 -12.120 1.00 93.62 92 ASP A CA 1
ATOM 710 C C . ASP A 1 92 ? 13.885 -0.561 -13.542 1.00 93.62 92 ASP A C 1
ATOM 712 O O . ASP A 1 92 ? 12.949 -0.886 -14.262 1.00 93.62 92 ASP A O 1
ATOM 716 N N . GLU A 1 93 ? 15.134 -0.568 -14.002 1.00 90.38 93 GLU A N 1
ATOM 717 C CA . GLU A 1 93 ? 15.497 -0.971 -15.363 1.00 90.38 93 GLU A CA 1
ATOM 718 C C . GLU A 1 93 ? 16.658 -1.968 -15.354 1.00 90.38 93 GLU A C 1
ATOM 720 O O . GLU A 1 93 ? 17.501 -1.978 -14.458 1.00 90.38 93 GLU A O 1
ATOM 725 N N . GLY A 1 94 ? 16.759 -2.785 -16.403 1.00 86.50 94 GLY A N 1
ATOM 726 C CA . GLY A 1 94 ? 17.903 -3.671 -16.624 1.00 86.50 94 GLY A CA 1
ATOM 727 C C . GLY A 1 94 ? 17.839 -4.993 -15.865 1.00 86.50 94 GLY A C 1
ATOM 728 O O . GLY A 1 94 ? 18.878 -5.622 -15.672 1.00 86.50 94 GLY A O 1
ATOM 729 N N . PHE A 1 95 ? 16.656 -5.405 -15.413 1.00 84.75 95 PHE A N 1
ATOM 730 C CA . PHE A 1 95 ? 16.418 -6.792 -15.023 1.00 84.75 95 PHE A CA 1
ATOM 731 C C . PHE A 1 95 ? 16.379 -7.701 -16.263 1.00 84.75 95 PHE A C 1
ATOM 733 O O . PHE A 1 95 ? 16.183 -7.234 -17.383 1.00 84.75 95 PHE A O 1
ATOM 740 N N . GLU A 1 96 ? 16.585 -9.002 -16.080 1.00 84.94 96 GLU A N 1
ATOM 741 C CA . GLU A 1 96 ? 16.514 -9.993 -17.163 1.00 84.94 96 GLU A CA 1
ATOM 742 C C . GLU A 1 96 ? 15.636 -11.157 -16.714 1.00 84.94 96 GLU A C 1
ATOM 744 O O . GLU A 1 96 ? 16.120 -12.211 -16.296 1.00 84.94 96 GLU A O 1
ATOM 749 N N . TRP A 1 97 ? 14.324 -10.926 -16.701 1.00 78.69 97 TRP A N 1
ATOM 750 C CA . TRP A 1 97 ? 13.363 -11.863 -16.128 1.00 78.69 97 TRP A CA 1
ATOM 751 C C . TRP A 1 97 ? 12.389 -12.384 -17.157 1.00 78.69 97 TRP A C 1
ATOM 753 O O . TRP A 1 97 ? 12.057 -11.696 -18.116 1.00 78.69 97 TRP A O 1
ATOM 763 N N . ASN A 1 98 ? 11.850 -13.564 -16.878 1.00 80.25 98 ASN A N 1
ATOM 764 C CA . ASN A 1 98 ? 10.649 -14.049 -17.527 1.00 80.25 98 ASN A CA 1
ATOM 765 C C . ASN A 1 98 ? 9.503 -14.019 -16.515 1.00 80.25 98 ASN A C 1
ATOM 767 O O . ASN A 1 98 ? 9.502 -14.776 -15.543 1.00 80.25 98 ASN A O 1
ATOM 771 N N . ILE A 1 99 ? 8.546 -13.123 -16.738 1.00 78.25 99 ILE A N 1
ATOM 772 C CA . ILE A 1 99 ? 7.366 -12.959 -15.892 1.00 78.25 99 ILE A CA 1
ATOM 773 C C . ILE A 1 99 ? 6.219 -13.763 -16.499 1.00 78.25 99 ILE A C 1
ATOM 775 O O . ILE A 1 99 ? 6.030 -13.783 -17.717 1.00 78.25 99 ILE A O 1
ATOM 779 N N . MET A 1 100 ? 5.458 -14.445 -15.643 1.00 74.62 100 MET A N 1
ATOM 780 C CA . MET A 1 100 ? 4.289 -15.221 -16.044 1.00 74.62 100 MET A CA 1
ATOM 781 C C . MET A 1 100 ? 3.005 -14.515 -15.617 1.00 74.62 100 MET A C 1
ATOM 783 O O . MET A 1 100 ? 2.758 -14.339 -14.423 1.00 74.62 100 MET A O 1
ATOM 787 N N . TYR A 1 101 ? 2.141 -14.211 -16.581 1.00 73.50 101 TYR A N 1
ATOM 788 C CA . TYR A 1 101 ? 0.778 -13.757 -16.311 1.00 73.50 101 TYR A CA 1
ATOM 789 C C . TYR A 1 101 ? -0.207 -14.879 -16.635 1.00 73.50 101 TYR A C 1
ATOM 791 O O . TYR A 1 101 ? -0.100 -15.528 -17.676 1.00 73.50 101 TYR A O 1
ATOM 799 N N . ASP A 1 102 ? -1.183 -15.116 -15.758 1.00 69.50 102 ASP A N 1
ATOM 800 C CA . ASP A 1 102 ? -2.327 -15.957 -16.115 1.00 69.50 102 ASP A CA 1
ATOM 801 C C . ASP A 1 102 ? -3.341 -15.159 -16.949 1.00 69.50 102 ASP A C 1
ATOM 803 O O . ASP A 1 102 ? -3.256 -13.935 -17.087 1.00 69.50 102 ASP A O 1
ATOM 807 N N . SER A 1 103 ? -4.341 -15.849 -17.497 1.00 59.22 103 SER A N 1
ATOM 808 C CA . SER A 1 103 ? -5.421 -15.230 -18.273 1.00 59.22 103 SER A CA 1
ATOM 809 C C . SER A 1 103 ? -6.292 -14.235 -17.483 1.00 59.22 103 SER A C 1
ATOM 811 O O . SER A 1 103 ? -7.234 -13.697 -18.057 1.00 59.22 103 SER A O 1
ATOM 813 N N . ASN A 1 104 ? -6.031 -14.035 -16.182 1.00 59.34 104 ASN A N 1
ATOM 814 C CA . ASN A 1 104 ? -6.667 -13.030 -15.324 1.00 59.34 104 ASN A CA 1
ATOM 815 C C . ASN A 1 104 ? -5.657 -12.038 -14.689 1.00 59.34 104 ASN A C 1
ATOM 817 O O . ASN A 1 104 ? -6.062 -11.218 -13.869 1.00 59.34 104 ASN A O 1
ATOM 821 N N . GLY A 1 105 ? -4.364 -12.119 -15.028 1.00 54.84 105 GLY A N 1
ATOM 822 C CA . GLY A 1 105 ? -3.295 -11.174 -14.681 1.00 54.84 105 GLY A CA 1
ATOM 823 C C . GLY A 1 105 ? -2.748 -11.372 -13.289 1.00 54.84 105 GLY A C 1
ATOM 824 O O . GLY A 1 105 ? -2.021 -10.529 -12.774 1.00 54.84 105 GLY A O 1
ATOM 825 N N . LYS A 1 106 ? -3.146 -12.464 -12.645 1.00 56.69 106 LYS A N 1
ATOM 826 C CA . LYS A 1 106 ? -3.159 -12.545 -11.194 1.00 56.69 106 LYS A CA 1
ATOM 827 C C . LYS A 1 106 ? -1.907 -13.179 -10.613 1.00 56.69 106 LYS A C 1
ATOM 829 O O . LYS A 1 106 ? -1.663 -13.007 -9.423 1.00 56.69 106 LYS A O 1
ATOM 834 N N . TYR A 1 107 ? -1.143 -13.936 -11.400 1.00 59.09 107 TYR A N 1
ATOM 835 C CA . TYR A 1 107 ? -0.210 -14.857 -10.765 1.00 59.09 107 TYR A CA 1
ATOM 836 C C . TYR A 1 107 ? 1.091 -14.215 -10.271 1.00 59.09 107 TYR A C 1
ATOM 838 O O . TYR A 1 107 ? 1.495 -14.571 -9.171 1.00 59.09 107 TYR A O 1
ATOM 846 N N . PHE A 1 108 ? 1.689 -13.230 -10.953 1.00 62.50 108 PHE A N 1
ATOM 847 C CA . PHE A 1 108 ? 2.890 -12.546 -10.447 1.00 62.50 108 PHE A CA 1
ATOM 848 C C . PHE A 1 108 ? 3.071 -11.169 -11.099 1.00 62.50 108 PHE A C 1
ATOM 850 O O . PHE A 1 108 ? 3.743 -11.062 -12.117 1.00 62.50 108 PHE A O 1
ATOM 857 N N . HIS A 1 109 ? 2.456 -10.117 -10.562 1.00 77.31 109 HIS A N 1
ATOM 858 C CA . HIS A 1 109 ? 2.846 -8.761 -10.948 1.00 77.31 109 HIS A CA 1
ATOM 859 C C . HIS A 1 109 ? 3.008 -7.888 -9.711 1.00 77.31 109 HIS A C 1
ATOM 861 O O . HIS A 1 109 ? 2.228 -7.992 -8.759 1.00 77.31 109 HIS A O 1
ATOM 867 N N . TYR A 1 110 ? 4.041 -7.050 -9.708 1.00 88.75 110 TYR A N 1
ATOM 868 C CA . TYR A 1 110 ? 4.256 -6.086 -8.639 1.00 88.75 110 TYR A CA 1
ATOM 869 C C . TYR A 1 110 ? 3.685 -4.735 -9.046 1.00 88.75 110 TYR A C 1
ATOM 871 O O . TYR A 1 110 ? 4.086 -4.151 -10.048 1.00 88.75 110 TYR A O 1
ATOM 879 N N . SER A 1 111 ? 2.758 -4.225 -8.239 1.00 92.50 111 SER A N 1
ATOM 880 C CA . SER A 1 111 ? 2.220 -2.873 -8.385 1.00 92.50 111 S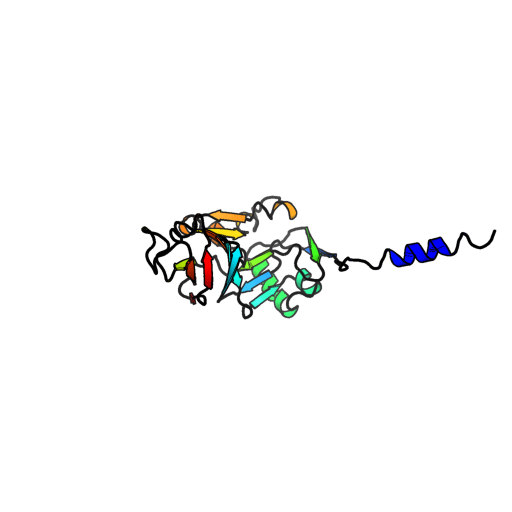ER A CA 1
ATOM 881 C C . SER A 1 111 ? 2.789 -1.969 -7.293 1.00 92.50 111 SER A C 1
ATOM 883 O O . SER A 1 111 ? 2.652 -2.321 -6.117 1.00 92.50 111 SER A O 1
ATOM 885 N N . ALA A 1 112 ? 3.351 -0.814 -7.635 1.00 95.88 112 ALA A N 1
ATOM 886 C CA . ALA A 1 112 ? 3.841 0.182 -6.683 1.00 95.88 112 ALA A CA 1
ATOM 887 C C . ALA A 1 112 ? 3.016 1.474 -6.736 1.00 95.88 112 ALA A C 1
ATOM 889 O O . ALA A 1 112 ? 2.445 1.809 -7.770 1.00 95.88 112 ALA A O 1
ATOM 890 N N . LEU A 1 113 ? 2.952 2.228 -5.639 1.00 95.88 113 LEU A N 1
ATOM 891 C CA . LEU A 1 113 ? 2.422 3.591 -5.677 1.00 95.88 113 LEU A CA 1
ATOM 892 C C . LEU A 1 113 ? 3.362 4.514 -6.463 1.00 95.88 113 LEU A C 1
ATOM 894 O O . LEU A 1 113 ? 4.580 4.355 -6.430 1.00 95.88 113 LEU A O 1
ATOM 898 N N . THR A 1 114 ? 2.797 5.516 -7.141 1.00 95.25 114 THR A N 1
ATOM 899 C CA . THR A 1 114 ? 3.597 6.586 -7.770 1.00 95.25 114 THR A CA 1
ATOM 900 C C . THR A 1 114 ? 4.224 7.541 -6.757 1.00 95.25 114 THR A C 1
ATOM 902 O O . THR A 1 114 ? 5.144 8.275 -7.098 1.00 95.25 114 THR A O 1
ATOM 905 N N . GLU A 1 115 ? 3.698 7.562 -5.535 1.00 92.94 115 GLU A N 1
ATOM 906 C CA . GLU A 1 115 ? 4.150 8.392 -4.421 1.00 92.94 115 GLU A CA 1
ATOM 907 C C . GLU A 1 115 ? 4.635 7.495 -3.273 1.00 92.94 115 GLU A C 1
ATOM 909 O O . GLU A 1 115 ? 4.265 6.321 -3.189 1.00 92.94 115 GLU A O 1
ATOM 914 N N . SER A 1 116 ? 5.417 8.058 -2.350 1.00 93.38 116 SER A N 1
ATOM 915 C CA . SER A 1 116 ? 5.837 7.353 -1.133 1.00 93.38 116 SER A CA 1
ATOM 916 C C . SER A 1 116 ? 4.644 6.871 -0.303 1.00 93.38 116 SER A C 1
ATOM 918 O O . SER A 1 116 ? 3.557 7.456 -0.361 1.00 93.38 116 SER A O 1
ATOM 920 N N . MET A 1 117 ? 4.880 5.878 0.558 1.00 93.50 117 MET A N 1
ATOM 921 C CA . MET A 1 117 ? 3.901 5.395 1.532 1.00 93.50 117 MET A CA 1
ATOM 922 C C . MET A 1 117 ? 3.216 6.565 2.258 1.00 93.50 117 MET A C 1
ATOM 924 O O . MET A 1 117 ? 3.900 7.392 2.873 1.00 93.50 117 MET A O 1
ATOM 928 N N . PRO A 1 118 ? 1.877 6.663 2.209 1.00 91.69 118 PRO A N 1
ATOM 929 C CA . PRO A 1 118 ? 1.176 7.711 2.928 1.00 91.69 118 PRO A CA 1
ATOM 930 C C . PRO A 1 118 ? 1.210 7.432 4.434 1.00 91.69 118 PRO A C 1
ATOM 932 O O . PRO A 1 118 ? 1.349 6.284 4.855 1.00 91.69 118 PRO A O 1
ATOM 935 N N . SER A 1 119 ? 0.984 8.461 5.258 1.00 92.00 119 SER A N 1
ATOM 936 C CA . SER A 1 119 ? 0.634 8.198 6.656 1.00 92.00 119 SER A CA 1
ATOM 937 C C . SER A 1 119 ? -0.652 7.393 6.734 1.00 92.00 119 SER A C 1
ATOM 939 O O . SER A 1 119 ? -1.553 7.615 5.929 1.00 92.00 119 SER A O 1
ATOM 941 N N . ILE A 1 120 ? -0.724 6.461 7.680 1.00 93.19 120 ILE A N 1
ATOM 942 C CA . ILE A 1 120 ? -1.888 5.606 7.901 1.00 93.19 120 ILE A CA 1
ATOM 943 C C . ILE A 1 120 ? -2.305 5.769 9.351 1.00 93.19 120 ILE A C 1
ATOM 945 O O . ILE A 1 120 ? -1.482 5.650 10.254 1.00 93.19 120 ILE A O 1
ATOM 949 N N . GLU A 1 121 ? -3.588 6.031 9.545 1.00 94.50 121 GLU A N 1
ATOM 950 C CA . GLU A 1 121 ? -4.197 6.156 10.856 1.00 94.50 121 GLU A CA 1
ATOM 951 C C . GLU A 1 121 ? -5.496 5.355 10.869 1.00 94.50 121 GLU A C 1
ATOM 953 O O . GLU A 1 121 ? -6.395 5.620 10.066 1.00 94.50 121 GLU A O 1
ATOM 958 N N . LEU A 1 122 ? -5.581 4.373 11.766 1.00 95.62 122 LEU A N 1
ATOM 959 C CA . LEU A 1 122 ? -6.750 3.525 11.966 1.00 95.62 122 LEU A CA 1
ATOM 960 C C . LEU A 1 122 ? -7.418 3.884 13.291 1.00 95.62 122 LEU A C 1
ATOM 962 O O . LEU A 1 122 ? -6.776 3.870 14.336 1.00 95.62 122 LEU A O 1
ATOM 966 N N . THR A 1 123 ? -8.719 4.145 13.242 1.00 96.56 123 THR A N 1
ATOM 967 C CA . THR A 1 123 ? -9.535 4.473 14.418 1.00 96.56 123 THR A CA 1
ATOM 968 C C . THR A 1 123 ? -10.772 3.584 14.469 1.00 96.56 123 THR A C 1
ATOM 970 O O . THR A 1 123 ? -11.214 3.074 13.435 1.00 96.56 123 THR A O 1
ATOM 973 N N . CYS A 1 124 ? -11.347 3.418 15.660 1.00 96.69 124 CYS A N 1
ATOM 974 C CA . CYS A 1 124 ? -12.634 2.752 15.853 1.00 96.69 124 CYS A CA 1
ATOM 975 C C . CYS A 1 124 ? -13.672 3.712 16.448 1.00 96.69 124 CYS A C 1
ATOM 977 O O . CYS A 1 124 ? -13.333 4.550 17.278 1.00 96.69 124 CYS A O 1
ATOM 979 N N . SER A 1 125 ? -14.940 3.597 16.050 1.00 97.12 125 SER A N 1
ATOM 980 C CA . SER A 1 125 ? -16.044 4.393 16.614 1.00 97.12 125 SER A CA 1
ATOM 981 C C . SER A 1 125 ? -16.441 3.999 18.043 1.00 97.12 125 SER A C 1
ATOM 983 O O . SER A 1 125 ? -17.246 4.695 18.659 1.00 97.12 125 SER A O 1
ATOM 985 N N . SER A 1 126 ? -15.921 2.877 18.539 1.00 96.12 126 SER A N 1
ATOM 986 C CA . SER A 1 126 ? -16.204 2.294 19.851 1.00 96.12 126 SER A CA 1
ATOM 987 C C . SER A 1 126 ? -14.898 2.086 20.613 1.00 96.12 126 SER A C 1
ATOM 989 O O . SER A 1 126 ? -13.837 1.977 19.999 1.00 96.12 126 SER A O 1
ATOM 991 N N . ASP A 1 127 ? -14.978 1.993 21.940 1.00 97.12 127 ASP A N 1
ATOM 992 C CA . ASP A 1 127 ? -13.833 1.609 22.768 1.00 97.12 127 ASP A CA 1
ATOM 993 C C . ASP A 1 127 ? -13.361 0.210 22.349 1.00 97.12 127 ASP A C 1
ATOM 995 O O . ASP A 1 127 ? -14.098 -0.771 22.479 1.00 97.12 127 ASP A O 1
ATOM 999 N N . PHE A 1 128 ? -12.141 0.113 21.823 1.00 95.56 128 PHE A N 1
ATOM 1000 C CA . PHE A 1 128 ? -11.561 -1.167 21.414 1.00 95.56 128 PHE A CA 1
ATOM 1001 C C . PHE A 1 128 ? -11.127 -1.970 22.650 1.00 95.56 128 PHE A C 1
ATOM 1003 O O . PHE A 1 128 ? -11.392 -3.168 22.768 1.00 95.56 128 PHE A O 1
ATOM 1010 N N . ASP A 1 129 ? -10.507 -1.277 23.606 1.00 95.81 129 ASP A N 1
ATOM 1011 C CA . ASP A 1 129 ? -10.245 -1.731 24.968 1.00 95.81 129 ASP A CA 1
ATOM 1012 C C . ASP A 1 129 ? -10.054 -0.514 25.901 1.00 95.81 129 ASP A C 1
ATOM 1014 O O . ASP A 1 129 ? -10.226 0.633 25.492 1.00 95.81 129 ASP A O 1
ATOM 1018 N N . ALA A 1 130 ? -9.683 -0.745 27.164 1.00 96.06 130 ALA A N 1
ATOM 1019 C CA . ALA A 1 130 ? -9.508 0.324 28.152 1.00 96.06 130 ALA A CA 1
ATOM 1020 C C . ALA A 1 130 ? -8.394 1.342 27.819 1.00 96.06 130 ALA A C 1
ATOM 1022 O O . ALA A 1 130 ? -8.432 2.462 28.326 1.00 96.06 130 ALA A O 1
ATOM 1023 N N . ALA A 1 131 ? -7.395 0.959 27.018 1.00 96.62 131 ALA A N 1
ATOM 1024 C CA . ALA A 1 131 ? -6.308 1.831 26.572 1.00 96.62 131 ALA A CA 1
ATOM 1025 C C . ALA A 1 131 ? -6.621 2.539 25.242 1.00 96.62 131 ALA A C 1
ATOM 1027 O O . ALA A 1 131 ? -5.971 3.534 24.928 1.00 96.62 131 ALA A O 1
ATOM 1028 N N . HIS A 1 132 ? -7.641 2.076 24.510 1.00 97.19 132 HIS A N 1
ATOM 1029 C CA . HIS A 1 132 ? -8.030 2.591 23.197 1.00 97.19 132 HIS A CA 1
ATOM 1030 C C . HIS A 1 132 ? -9.516 3.001 23.169 1.00 97.19 132 HIS A C 1
ATOM 1032 O O . HIS A 1 132 ? -10.352 2.265 22.626 1.00 97.19 132 HIS A O 1
ATOM 1038 N N . PRO A 1 133 ? -9.871 4.155 23.768 1.00 97.31 133 PRO A N 1
ATOM 1039 C CA . PRO A 1 133 ? -11.217 4.711 23.680 1.00 97.31 133 PRO A CA 1
ATOM 1040 C C . PRO A 1 133 ? -11.662 5.000 22.240 1.00 97.31 133 PRO A C 1
ATOM 1042 O O . PRO A 1 133 ? -10.851 5.179 21.332 1.00 97.31 133 PRO A O 1
ATOM 1045 N N . ALA A 1 134 ? -12.970 5.133 22.040 1.00 97.44 134 ALA A N 1
ATOM 1046 C CA . ALA A 1 134 ? -13.552 5.514 20.760 1.00 97.44 134 ALA A CA 1
ATOM 1047 C C . ALA A 1 134 ? -12.852 6.742 20.143 1.00 97.44 134 ALA A C 1
ATOM 1049 O O . ALA A 1 134 ? -12.710 7.798 20.765 1.00 97.44 134 ALA A O 1
ATOM 1050 N N . GLY A 1 135 ? -12.445 6.606 18.884 1.00 96.12 135 GLY A N 1
ATOM 1051 C CA . GLY A 1 135 ? -11.792 7.643 18.092 1.00 96.12 135 GLY A CA 1
ATOM 1052 C C . GLY A 1 135 ? -10.286 7.784 18.312 1.00 96.12 135 GLY A C 1
ATOM 1053 O O . GLY A 1 135 ? -9.679 8.601 17.620 1.00 96.12 135 GLY A O 1
ATOM 1054 N N . THR A 1 136 ? -9.664 7.023 19.221 1.00 96.69 136 THR A N 1
ATOM 1055 C CA . THR A 1 136 ? -8.199 7.015 19.342 1.00 96.69 136 THR A CA 1
ATOM 1056 C C . THR A 1 136 ? -7.548 6.143 18.273 1.00 96.69 136 THR A C 1
ATOM 1058 O O . THR A 1 136 ? -8.171 5.226 17.730 1.00 96.69 136 THR A O 1
ATOM 1061 N N . SER A 1 137 ? -6.277 6.435 17.991 1.00 95.75 137 SER A N 1
ATOM 1062 C CA . SER A 1 137 ? -5.438 5.607 17.123 1.00 95.75 137 SER A CA 1
ATOM 1063 C C . SER A 1 137 ? -5.345 4.184 17.653 1.00 95.75 137 SER A C 1
ATOM 1065 O O . SER A 1 137 ? -5.263 3.986 18.863 1.00 95.75 137 SER A O 1
ATOM 1067 N N . LEU A 1 138 ? -5.317 3.219 16.737 1.00 96.69 138 LEU A N 1
ATOM 1068 C CA . LEU A 1 138 ? -4.992 1.816 17.004 1.00 96.69 138 LEU A CA 1
ATOM 1069 C C . LEU A 1 138 ? -3.629 1.421 16.412 1.00 96.69 138 LEU A C 1
ATOM 1071 O O . LEU A 1 138 ? -3.293 0.240 16.361 1.00 96.69 138 LEU A O 1
ATOM 1075 N N . MET A 1 139 ? -2.849 2.379 15.898 1.00 95.81 139 MET A N 1
ATOM 1076 C CA . MET A 1 139 ? -1.611 2.093 15.158 1.00 95.81 139 MET A CA 1
ATOM 1077 C C . MET A 1 139 ? -0.474 1.537 16.033 1.00 95.81 139 MET A C 1
ATOM 1079 O O . MET A 1 139 ? 0.512 1.018 15.508 1.00 95.81 139 MET A O 1
ATOM 1083 N N . ASP A 1 140 ? -0.602 1.609 17.356 1.00 96.25 140 ASP A N 1
ATOM 1084 C CA . ASP A 1 140 ? 0.291 0.974 18.328 1.00 96.25 140 ASP A CA 1
ATOM 1085 C C . ASP A 1 140 ? -0.027 -0.512 18.565 1.00 96.25 140 ASP A C 1
ATOM 1087 O O . ASP A 1 140 ? 0.825 -1.233 19.069 1.00 96.25 140 ASP A O 1
ATOM 1091 N N . ILE A 1 141 ? -1.212 -0.983 18.160 1.00 96.44 141 ILE A N 1
ATOM 1092 C CA . ILE A 1 141 ? -1.647 -2.392 18.255 1.00 96.44 141 ILE A CA 1
ATOM 1093 C C . ILE A 1 141 ? -1.970 -3.009 16.885 1.00 96.44 141 ILE A C 1
ATOM 1095 O O . ILE A 1 141 ? -2.554 -4.095 16.784 1.00 96.44 141 ILE A O 1
ATOM 1099 N N . VAL A 1 142 ? -1.609 -2.293 15.819 1.00 97.19 142 VAL A N 1
ATOM 1100 C CA . VAL A 1 142 ? -1.760 -2.703 14.425 1.00 97.19 142 VAL A CA 1
ATOM 1101 C C . VAL A 1 142 ? -0.421 -2.586 13.721 1.00 97.19 142 VAL A C 1
ATOM 1103 O O . VAL A 1 142 ? 0.187 -1.516 13.660 1.00 97.19 142 VAL A O 1
ATOM 1106 N N . LYS A 1 143 ? 0.012 -3.694 13.122 1.00 97.75 143 LYS A N 1
ATOM 1107 C CA . LYS A 1 143 ? 1.164 -3.713 12.225 1.00 97.75 143 LYS A CA 1
ATOM 1108 C C . LYS A 1 143 ? 0.709 -3.463 10.800 1.00 97.75 143 LYS A C 1
ATOM 1110 O O . LYS A 1 143 ? -0.279 -4.032 10.342 1.00 97.75 143 LYS A O 1
ATOM 1115 N N . VAL A 1 144 ? 1.467 -2.646 10.083 1.00 97.44 144 VAL A N 1
ATOM 1116 C CA . VAL A 1 144 ? 1.301 -2.472 8.646 1.00 97.44 144 VAL A CA 1
ATOM 1117 C C . VAL A 1 144 ? 2.259 -3.423 7.952 1.00 97.44 144 VAL A C 1
ATOM 1119 O O . VAL A 1 144 ? 3.454 -3.439 8.246 1.00 97.44 144 VAL A O 1
ATOM 1122 N N . GLN A 1 145 ? 1.735 -4.221 7.033 1.00 96.12 145 GLN A N 1
ATOM 1123 C CA . GLN A 1 145 ? 2.527 -5.016 6.114 1.00 96.12 145 GLN A CA 1
ATOM 1124 C C . GLN A 1 145 ? 2.456 -4.408 4.718 1.00 96.12 145 GLN A C 1
ATOM 1126 O O . GLN A 1 145 ? 1.369 -4.156 4.191 1.00 96.12 145 GLN A O 1
ATOM 1131 N N . ILE A 1 146 ? 3.629 -4.197 4.125 1.00 94.56 146 ILE A N 1
ATOM 1132 C CA . ILE A 1 146 ? 3.791 -3.637 2.784 1.00 94.56 146 ILE A CA 1
ATOM 1133 C C . ILE A 1 146 ? 4.798 -4.450 1.986 1.00 94.56 146 ILE A C 1
ATOM 1135 O O . ILE A 1 146 ? 5.613 -5.187 2.544 1.00 94.56 146 ILE A O 1
ATOM 1139 N N . TYR A 1 147 ? 4.768 -4.241 0.679 1.00 93.06 147 TYR A N 1
ATOM 1140 C CA . TYR A 1 147 ? 5.888 -4.545 -0.196 1.00 93.06 147 TYR A CA 1
ATOM 1141 C C . TYR A 1 147 ? 6.745 -3.286 -0.331 1.00 93.06 147 TYR A C 1
ATOM 1143 O O . TYR A 1 147 ? 6.208 -2.246 -0.684 1.00 93.06 147 TYR A O 1
ATOM 1151 N N . SER A 1 148 ? 8.035 -3.341 -0.023 1.00 93.81 148 SER A N 1
ATOM 1152 C CA . SER A 1 148 ? 8.981 -2.248 -0.254 1.00 93.81 148 SER A CA 1
ATOM 1153 C C . SER A 1 148 ? 10.001 -2.688 -1.291 1.00 93.81 148 SER A C 1
ATOM 1155 O O . SER A 1 148 ? 10.619 -3.745 -1.153 1.00 93.81 148 SER A O 1
ATOM 1157 N N . PHE A 1 149 ? 10.156 -1.887 -2.340 1.00 92.25 149 PHE A N 1
ATOM 1158 C CA . PHE A 1 149 ? 11.040 -2.204 -3.459 1.00 92.25 149 PHE A CA 1
ATOM 1159 C C . PHE A 1 149 ? 12.382 -1.468 -3.377 1.00 92.25 149 PHE A C 1
ATOM 1161 O O . PHE A 1 149 ? 13.286 -1.801 -4.130 1.00 92.25 149 PHE A O 1
ATOM 1168 N N . ALA A 1 150 ? 12.539 -0.509 -2.455 1.00 89.56 150 ALA A N 1
ATOM 1169 C CA . ALA A 1 150 ? 13.648 0.453 -2.451 1.00 89.56 150 ALA A CA 1
ATOM 1170 C C . ALA A 1 150 ? 15.041 -0.195 -2.513 1.00 89.56 150 ALA A C 1
ATOM 1172 O O . ALA A 1 150 ? 15.871 0.220 -3.314 1.00 89.56 150 ALA A O 1
ATOM 1173 N N . GLN A 1 151 ? 15.266 -1.259 -1.737 1.00 87.25 151 GLN A N 1
ATOM 1174 C CA . GLN A 1 151 ? 16.556 -1.962 -1.677 1.00 87.25 151 GLN A CA 1
ATOM 1175 C C . GLN A 1 151 ? 16.899 -2.780 -2.940 1.00 87.25 151 GLN A C 1
ATOM 1177 O O . GLN A 1 151 ? 18.018 -3.265 -3.079 1.00 87.25 151 GLN A O 1
ATOM 1182 N N . PHE A 1 152 ? 15.949 -2.960 -3.862 1.00 87.75 152 PHE A N 1
ATOM 1183 C CA . PHE A 1 152 ? 16.118 -3.785 -5.065 1.00 87.75 152 PHE A CA 1
ATOM 1184 C C . PHE A 1 152 ? 16.252 -2.969 -6.349 1.00 87.75 152 PHE A C 1
ATOM 1186 O O . PHE A 1 152 ? 16.377 -3.554 -7.422 1.00 87.75 152 PHE A O 1
ATOM 1193 N N . LEU A 1 153 ? 16.210 -1.641 -6.265 1.00 89.06 153 LEU A N 1
ATOM 1194 C CA . LEU A 1 153 ? 16.238 -0.755 -7.425 1.00 89.06 153 LEU A CA 1
ATOM 1195 C C . LEU A 1 153 ? 17.538 0.060 -7.472 1.00 89.06 153 LEU A C 1
ATOM 1197 O O . LEU A 1 153 ? 18.230 0.234 -6.469 1.00 89.06 153 LEU A O 1
ATOM 1201 N N . GLY A 1 154 ? 17.865 0.586 -8.653 1.00 84.75 154 GLY A N 1
ATOM 1202 C CA . GLY A 1 154 ? 19.044 1.426 -8.863 1.00 84.75 154 GLY A CA 1
ATOM 1203 C C . GLY A 1 154 ? 20.364 0.659 -9.011 1.00 84.75 154 GLY A C 1
ATOM 1204 O O . GLY A 1 154 ? 20.401 -0.553 -9.225 1.00 84.75 154 GLY A O 1
ATOM 1205 N N . GLU A 1 155 ? 21.474 1.400 -8.947 1.00 69.50 155 GLU A N 1
ATOM 1206 C CA . GLU A 1 155 ? 22.811 0.920 -9.340 1.00 69.50 155 GLU A CA 1
ATOM 1207 C C . GLU A 1 155 ? 23.433 -0.103 -8.375 1.00 69.50 155 GLU A C 1
ATOM 1209 O O . GLU A 1 155 ? 24.297 -0.873 -8.783 1.00 69.50 155 GLU A O 1
ATOM 1214 N N . ASN A 1 156 ? 22.987 -0.133 -7.115 1.00 62.59 156 ASN A N 1
ATOM 1215 C CA . ASN A 1 156 ? 23.500 -1.037 -6.077 1.00 62.59 156 ASN A CA 1
ATOM 1216 C C . ASN A 1 156 ? 22.488 -2.126 -5.698 1.00 62.59 156 ASN A C 1
ATOM 1218 O O . ASN A 1 156 ? 22.517 -2.613 -4.570 1.00 62.59 156 ASN A O 1
ATOM 1222 N N . ARG A 1 157 ? 21.569 -2.472 -6.607 1.00 71.62 157 ARG A N 1
ATOM 1223 C CA . ARG A 1 157 ? 20.573 -3.514 -6.345 1.00 71.62 157 ARG A CA 1
ATOM 1224 C C . ARG A 1 157 ? 21.243 -4.855 -6.034 1.00 71.62 157 ARG A C 1
ATOM 1226 O O . ARG A 1 157 ? 22.203 -5.245 -6.702 1.00 71.62 157 ARG A O 1
ATOM 1233 N N . ASP A 1 158 ? 20.696 -5.577 -5.064 1.00 65.31 158 ASP A N 1
ATOM 1234 C CA . ASP A 1 158 ? 21.124 -6.943 -4.771 1.00 65.31 158 ASP A CA 1
ATOM 1235 C C . ASP A 1 158 ? 20.865 -7.866 -5.977 1.00 65.31 158 ASP A C 1
ATOM 1237 O O . ASP A 1 158 ? 19.817 -7.788 -6.624 1.00 65.31 158 ASP A O 1
ATOM 1241 N N . GLU A 1 159 ? 21.799 -8.776 -6.279 1.00 64.50 159 GLU A N 1
ATOM 1242 C CA . GLU A 1 159 ? 21.541 -9.858 -7.234 1.00 64.50 159 GLU A CA 1
ATOM 1243 C C . GLU A 1 159 ? 20.487 -10.800 -6.641 1.00 64.50 159 GLU A C 1
ATOM 1245 O O . GLU A 1 159 ? 20.736 -11.525 -5.676 1.00 64.50 159 GLU A O 1
ATOM 1250 N N . ILE A 1 160 ? 19.283 -10.770 -7.209 1.00 65.75 160 ILE A N 1
ATOM 1251 C CA . ILE A 1 160 ? 18.151 -11.552 -6.726 1.00 65.75 160 ILE A CA 1
ATOM 1252 C C . ILE A 1 160 ? 17.357 -12.157 -7.880 1.00 65.75 160 ILE A C 1
ATOM 1254 O O . ILE A 1 160 ? 17.095 -11.517 -8.899 1.00 65.75 160 ILE A O 1
ATOM 1258 N N . PHE A 1 161 ? 16.947 -13.412 -7.704 1.00 65.31 161 PHE A N 1
ATOM 1259 C CA . PHE A 1 161 ? 15.993 -14.057 -8.594 1.00 65.31 161 PHE A CA 1
ATOM 1260 C C . PHE A 1 161 ? 14.572 -13.595 -8.279 1.00 65.31 161 PHE A C 1
ATOM 1262 O O . PHE A 1 161 ? 14.187 -13.556 -7.113 1.00 65.31 161 PHE A O 1
ATOM 1269 N N . TYR A 1 162 ? 13.760 -13.342 -9.309 1.00 65.19 162 TYR A N 1
ATOM 1270 C CA . TYR A 1 162 ? 12.381 -12.855 -9.170 1.00 65.19 162 TYR A CA 1
ATOM 1271 C C . TYR A 1 162 ? 11.538 -13.620 -8.132 1.00 65.19 162 TYR A C 1
ATOM 1273 O O . TYR A 1 162 ? 10.839 -13.020 -7.323 1.00 65.19 162 TYR A O 1
ATOM 1281 N N . PHE A 1 163 ? 11.652 -14.950 -8.093 1.00 63.81 163 PHE A N 1
ATOM 1282 C CA . PHE A 1 163 ? 10.897 -15.801 -7.166 1.00 63.81 163 PHE A CA 1
ATOM 1283 C C . PHE A 1 163 ? 11.369 -15.720 -5.705 1.00 63.81 163 PHE A C 1
ATOM 1285 O O . PHE A 1 163 ? 10.637 -16.128 -4.810 1.00 63.81 163 PHE A O 1
ATOM 1292 N N . GLU A 1 164 ? 12.566 -15.196 -5.442 1.00 66.19 164 GLU A N 1
ATOM 1293 C CA . GLU A 1 164 ? 13.060 -14.945 -4.083 1.00 66.19 164 GLU A CA 1
ATOM 1294 C C . GLU A 1 164 ? 12.651 -13.564 -3.558 1.00 66.19 164 GLU A C 1
ATOM 1296 O O . GLU A 1 164 ? 12.787 -13.293 -2.364 1.00 66.19 164 GLU A O 1
ATOM 1301 N N . ILE A 1 165 ? 12.173 -12.681 -4.441 1.00 70.12 165 ILE A N 1
ATOM 1302 C CA . ILE A 1 165 ? 11.816 -11.302 -4.103 1.00 70.12 165 ILE A CA 1
ATOM 1303 C C . ILE A 1 165 ? 10.610 -11.290 -3.165 1.00 70.12 165 ILE A C 1
ATOM 1305 O O . ILE A 1 165 ? 10.625 -10.534 -2.199 1.00 70.12 165 ILE A O 1
ATOM 1309 N N . SER A 1 166 ? 9.612 -12.163 -3.367 1.00 67.31 166 SER A N 1
ATOM 1310 C CA . SER A 1 166 ? 8.313 -12.108 -2.672 1.00 67.31 166 SER A CA 1
ATOM 1311 C C . SER A 1 166 ? 8.397 -12.053 -1.148 1.00 67.31 166 SER A C 1
ATOM 1313 O O . SER A 1 166 ? 7.621 -11.321 -0.530 1.00 67.31 166 SER A O 1
ATOM 1315 N N . ASP A 1 167 ? 9.339 -12.788 -0.558 1.00 69.19 167 ASP A N 1
ATOM 1316 C CA . ASP A 1 167 ? 9.533 -12.821 0.892 1.00 69.19 167 ASP A CA 1
ATOM 1317 C C . ASP A 1 167 ? 10.455 -11.695 1.373 1.00 69.19 167 ASP A C 1
ATOM 1319 O O . ASP A 1 167 ? 10.314 -11.234 2.503 1.00 69.19 167 ASP A O 1
ATOM 1323 N N . LYS A 1 168 ? 11.369 -11.213 0.521 1.00 77.38 168 LYS A N 1
ATOM 1324 C CA . LYS A 1 168 ? 12.345 -10.173 0.880 1.00 77.38 168 LYS A CA 1
ATOM 1325 C C . LYS A 1 168 ? 11.817 -8.747 0.696 1.00 77.38 168 LYS A C 1
ATOM 1327 O O . LYS A 1 168 ? 12.276 -7.848 1.393 1.00 77.38 168 LYS A O 1
ATOM 1332 N N . VAL A 1 169 ? 10.851 -8.521 -0.201 1.00 82.19 169 VAL A N 1
ATOM 1333 C CA . VAL A 1 169 ? 10.170 -7.216 -0.343 1.00 82.19 169 VAL A CA 1
ATOM 1334 C C . VAL A 1 169 ? 9.125 -6.983 0.737 1.00 82.19 169 VAL A C 1
ATOM 1336 O O . VAL A 1 169 ? 8.724 -5.846 0.968 1.00 82.19 169 VAL A O 1
ATOM 1339 N N . ARG A 1 170 ? 8.638 -8.037 1.396 1.00 90.38 170 ARG A N 1
ATOM 1340 C CA . ARG A 1 170 ? 7.569 -7.909 2.381 1.00 90.38 170 ARG A CA 1
ATOM 1341 C C . ARG A 1 170 ? 8.140 -7.519 3.740 1.00 90.38 170 ARG A C 1
ATOM 1343 O O . ARG A 1 170 ? 8.870 -8.283 4.360 1.00 90.38 170 ARG A O 1
ATOM 1350 N N . ILE A 1 171 ? 7.716 -6.372 4.253 1.00 93.44 171 ILE A N 1
ATOM 1351 C CA . ILE A 1 171 ? 8.075 -5.896 5.592 1.00 93.44 171 ILE A CA 1
ATOM 1352 C C . ILE A 1 171 ? 6.807 -5.678 6.418 1.00 93.44 171 ILE A C 1
ATOM 1354 O O . ILE A 1 171 ? 5.776 -5.278 5.883 1.00 93.44 171 ILE A O 1
ATOM 1358 N N . THR A 1 172 ? 6.847 -6.015 7.711 1.00 95.56 172 THR A N 1
ATOM 1359 C CA . THR A 1 172 ? 5.701 -5.912 8.635 1.00 95.56 172 THR A CA 1
ATOM 1360 C C . THR A 1 172 ? 6.151 -5.304 9.956 1.00 95.56 172 THR A C 1
ATOM 1362 O O . THR A 1 172 ? 6.930 -5.931 10.672 1.00 95.56 172 THR A O 1
ATOM 1365 N N . LYS A 1 173 ? 5.686 -4.091 10.268 1.00 96.62 173 LYS A N 1
ATOM 1366 C CA . LYS A 1 173 ? 6.108 -3.300 11.441 1.00 96.62 173 LYS A CA 1
ATOM 1367 C C . LYS A 1 173 ? 5.004 -2.324 11.861 1.00 96.62 173 LYS A C 1
ATOM 1369 O O . LYS A 1 173 ? 4.032 -2.150 11.123 1.00 96.62 173 LYS A O 1
ATOM 1374 N N . HIS A 1 174 ? 5.134 -1.661 13.008 1.00 95.75 174 HIS A N 1
ATOM 1375 C CA . HIS A 1 174 ? 4.268 -0.515 13.310 1.00 95.75 174 HIS A CA 1
ATOM 1376 C C . HIS A 1 174 ? 4.627 0.666 12.405 1.00 95.75 174 HIS A C 1
ATOM 1378 O O . HIS A 1 174 ? 5.791 0.858 12.059 1.00 95.75 174 HIS A O 1
ATOM 1384 N N . TYR A 1 175 ? 3.639 1.485 12.027 1.00 92.69 175 TYR A N 1
ATOM 1385 C CA . TYR A 1 175 ? 3.854 2.591 11.081 1.00 92.69 175 TYR A CA 1
ATOM 1386 C C . TYR A 1 175 ? 5.035 3.528 11.450 1.00 92.69 175 TYR A C 1
ATOM 1388 O O . TYR A 1 175 ? 5.819 3.867 10.562 1.00 92.69 175 TYR A O 1
ATOM 1396 N N . PRO A 1 176 ? 5.241 3.920 12.726 1.00 90.69 176 PRO A N 1
ATOM 1397 C CA . PRO A 1 176 ? 6.368 4.780 13.103 1.00 90.69 176 PRO A CA 1
ATOM 1398 C C . PRO A 1 176 ? 7.759 4.142 12.944 1.00 90.69 176 PRO A C 1
ATOM 1400 O O . PRO A 1 176 ? 8.756 4.856 12.992 1.00 90.69 176 PRO A O 1
ATOM 1403 N N . GLU A 1 177 ? 7.843 2.820 12.782 1.00 95.06 177 GLU A N 1
ATOM 1404 C CA . GLU A 1 177 ? 9.104 2.069 12.711 1.00 95.06 177 GLU A CA 1
ATOM 1405 C C . GLU A 1 177 ? 9.666 1.967 11.283 1.00 95.06 177 GLU A C 1
ATOM 1407 O O . GLU A 1 177 ? 10.784 1.486 11.095 1.00 95.06 177 GLU A O 1
ATOM 1412 N N . PHE A 1 178 ? 8.903 2.400 10.274 1.00 94.94 178 PHE A N 1
ATOM 1413 C CA . PHE A 1 178 ? 9.339 2.398 8.880 1.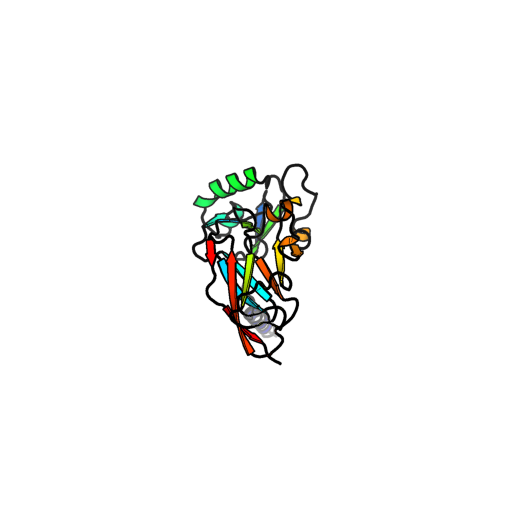00 94.94 178 PHE A CA 1
ATOM 1414 C C . PHE A 1 178 ? 10.342 3.517 8.597 1.00 94.94 178 PHE A C 1
ATOM 1416 O O . PHE A 1 178 ? 10.077 4.697 8.860 1.00 94.94 178 PHE A O 1
ATOM 1423 N N . THR A 1 179 ? 11.468 3.159 7.979 1.00 95.44 179 THR A N 1
ATOM 1424 C CA . THR A 1 179 ? 12.457 4.143 7.520 1.00 95.44 179 THR A CA 1
ATOM 1425 C C . THR A 1 179 ? 11.953 4.896 6.288 1.00 95.44 179 THR A C 1
ATOM 1427 O O . THR A 1 179 ? 11.063 4.436 5.571 1.00 95.44 179 THR A O 1
ATOM 1430 N N . ASP A 1 180 ? 12.512 6.077 6.016 1.00 94.62 180 ASP A N 1
ATOM 1431 C CA . ASP A 1 180 ? 12.149 6.844 4.815 1.00 94.62 180 ASP A CA 1
ATOM 1432 C C . ASP A 1 180 ? 12.483 6.095 3.519 1.00 94.62 180 ASP A C 1
ATOM 1434 O O . ASP A 1 180 ? 11.730 6.185 2.553 1.00 94.62 180 ASP A O 1
ATOM 1438 N N . GLU A 1 181 ? 13.549 5.294 3.531 1.00 93.19 181 GLU A N 1
ATOM 1439 C CA . GLU A 1 181 ? 13.908 4.394 2.435 1.00 93.19 181 GLU A CA 1
ATOM 1440 C C . GLU A 1 181 ? 12.839 3.315 2.219 1.00 93.19 181 GLU A C 1
ATOM 1442 O O . GLU A 1 181 ? 12.331 3.166 1.111 1.00 93.19 181 GLU A O 1
ATOM 1447 N N . GLU A 1 182 ? 12.408 2.630 3.284 1.00 94.12 182 GLU A N 1
ATOM 1448 C CA . GLU A 1 182 ? 11.367 1.596 3.207 1.00 94.12 182 GLU A CA 1
ATOM 1449 C C . GLU A 1 182 ? 10.036 2.144 2.670 1.00 94.12 182 GLU A C 1
ATOM 1451 O O . GLU A 1 182 ? 9.293 1.421 2.005 1.00 94.12 182 GLU A O 1
ATOM 1456 N N . LYS A 1 183 ? 9.745 3.424 2.931 1.00 94.50 183 LYS A N 1
ATOM 1457 C CA . LYS A 1 183 ? 8.535 4.125 2.476 1.00 94.50 183 LYS A CA 1
ATOM 1458 C C . LYS A 1 183 ? 8.648 4.708 1.067 1.00 94.50 183 LYS A C 1
ATOM 1460 O O . LYS A 1 183 ? 7.626 5.144 0.538 1.00 94.50 183 LYS A O 1
ATOM 1465 N N . ALA A 1 184 ? 9.839 4.768 0.473 1.00 94.44 184 ALA A N 1
ATOM 1466 C CA . ALA A 1 184 ? 10.072 5.542 -0.746 1.00 94.44 184 ALA A CA 1
ATOM 1467 C C . ALA A 1 184 ? 9.313 4.983 -1.957 1.00 94.44 184 ALA A C 1
ATOM 1469 O O . ALA A 1 184 ? 8.682 5.742 -2.688 1.00 94.44 184 ALA A O 1
ATOM 1470 N N . ILE A 1 185 ? 9.340 3.659 -2.135 1.00 94.75 185 ILE A N 1
ATOM 1471 C CA . ILE A 1 185 ? 8.670 2.965 -3.237 1.00 94.75 185 ILE A CA 1
ATOM 1472 C C . ILE A 1 185 ? 8.034 1.674 -2.737 1.00 94.75 185 ILE A C 1
ATOM 1474 O O . ILE A 1 185 ? 8.694 0.659 -2.500 1.00 94.75 185 ILE A O 1
ATOM 1478 N N . VAL A 1 186 ? 6.725 1.748 -2.524 1.00 95.12 186 VAL A N 1
ATOM 1479 C CA . VAL A 1 186 ? 5.960 0.709 -1.837 1.00 95.12 186 VAL A CA 1
ATOM 1480 C C . VAL A 1 186 ? 4.868 0.151 -2.721 1.00 95.12 186 VAL A C 1
ATOM 1482 O O . VAL A 1 186 ? 4.372 0.828 -3.620 1.00 95.12 186 VAL A O 1
ATOM 1485 N N . GLY A 1 187 ? 4.471 -1.081 -2.432 1.00 94.62 187 GLY A N 1
ATOM 1486 C CA . GLY A 1 187 ? 3.332 -1.735 -3.038 1.00 94.62 187 GLY A CA 1
ATOM 1487 C C . GLY A 1 187 ? 2.075 -0.879 -2.939 1.00 94.62 187 GLY A C 1
ATOM 1488 O O . GLY A 1 187 ? 1.861 -0.172 -1.957 1.00 94.62 187 GLY A O 1
ATOM 1489 N N . SER A 1 188 ? 1.216 -0.974 -3.950 1.00 94.06 188 SER A N 1
ATOM 1490 C CA . SER A 1 188 ? -0.059 -0.245 -3.986 1.00 94.06 188 SER A CA 1
ATOM 1491 C C . SER A 1 188 ? -1.054 -0.699 -2.906 1.00 94.06 188 SER A C 1
ATOM 1493 O O . SER A 1 188 ? -2.008 0.012 -2.595 1.00 94.06 188 SER A O 1
ATOM 1495 N N . THR A 1 189 ? -0.824 -1.885 -2.336 1.00 93.19 189 THR A N 1
ATOM 1496 C CA . THR A 1 189 ? -1.688 -2.553 -1.364 1.00 93.19 189 THR A CA 1
ATOM 1497 C C . THR A 1 189 ? -1.015 -2.635 0.002 1.00 93.19 189 THR A C 1
ATOM 1499 O O . THR A 1 189 ? 0.143 -3.046 0.109 1.00 93.19 189 THR A O 1
ATOM 1502 N N . PHE A 1 190 ? -1.778 -2.316 1.046 1.00 95.06 190 PHE A N 1
ATOM 1503 C CA . PHE A 1 190 ? -1.346 -2.374 2.441 1.00 95.06 190 PHE A CA 1
ATOM 1504 C C . PHE A 1 190 ? -2.195 -3.382 3.201 1.00 95.06 190 PHE A C 1
ATOM 1506 O O . PHE A 1 190 ? -3.410 -3.440 3.023 1.00 95.06 190 PHE A O 1
ATOM 1513 N N . TYR A 1 191 ? -1.570 -4.132 4.096 1.00 96.06 191 TYR A N 1
ATOM 1514 C CA . TYR A 1 191 ? -2.268 -5.021 5.014 1.00 96.06 191 TYR A CA 1
ATOM 1515 C C . TYR A 1 191 ? -2.160 -4.452 6.424 1.00 96.06 191 TYR A C 1
ATOM 1517 O O . TYR A 1 191 ? -1.064 -4.118 6.872 1.00 96.06 191 TYR A O 1
ATOM 1525 N N . LEU A 1 192 ? -3.286 -4.333 7.120 1.00 97.00 192 LEU A N 1
ATOM 1526 C CA . LEU A 1 192 ? -3.336 -3.902 8.514 1.00 97.00 192 LEU A CA 1
ATOM 1527 C C . LEU A 1 192 ? -3.643 -5.126 9.371 1.00 97.00 192 LEU A C 1
ATOM 1529 O O . LEU A 1 192 ? -4.729 -5.701 9.277 1.00 97.00 192 LEU A O 1
ATOM 1533 N N . VAL A 1 193 ? -2.662 -5.537 10.165 1.00 96.62 193 VAL A N 1
ATOM 1534 C CA . VAL A 1 193 ? -2.702 -6.751 10.978 1.00 96.62 193 VAL A CA 1
ATOM 1535 C C . VAL A 1 193 ? -2.909 -6.353 12.431 1.00 96.62 193 VAL A C 1
ATOM 1537 O O . VAL A 1 193 ? -2.011 -5.784 13.053 1.00 96.62 193 VAL A O 1
ATOM 1540 N N . PHE A 1 194 ? -4.082 -6.656 12.975 1.00 95.69 194 PHE A N 1
ATOM 1541 C CA . PHE A 1 194 ? -4.360 -6.481 14.394 1.00 95.69 194 PHE A CA 1
ATOM 1542 C C . PHE A 1 194 ? -3.575 -7.505 15.214 1.00 95.69 194 PHE A C 1
ATOM 1544 O O . PHE A 1 194 ? -3.619 -8.708 14.947 1.00 95.69 194 PHE A O 1
ATOM 1551 N N . GLU A 1 195 ? -2.884 -7.033 16.248 1.00 95.75 195 GLU A N 1
ATOM 1552 C CA . GLU A 1 195 ? -2.139 -7.906 17.162 1.00 95.75 195 GLU A CA 1
ATOM 1553 C C . GLU A 1 195 ? -3.029 -8.546 18.233 1.00 95.75 195 GLU A C 1
ATOM 1555 O O . GLU A 1 195 ? -2.639 -9.520 18.877 1.00 95.75 195 GLU A O 1
ATOM 1560 N N . LYS A 1 196 ? -4.234 -8.004 18.419 1.00 92.50 196 LYS A N 1
ATOM 1561 C CA . LYS A 1 196 ? -5.248 -8.489 19.357 1.00 92.50 196 LYS A CA 1
ATOM 1562 C C . LYS A 1 196 ? -6.648 -8.126 18.874 1.00 92.50 196 LYS A C 1
ATOM 1564 O O . LYS A 1 196 ? -6.819 -7.207 18.077 1.00 92.50 196 LYS A O 1
ATOM 1569 N N . THR A 1 197 ? -7.643 -8.835 19.389 1.00 91.56 197 THR A N 1
ATOM 1570 C CA . THR A 1 197 ? -9.066 -8.541 19.189 1.00 91.56 197 THR A CA 1
ATOM 1571 C C . THR A 1 197 ? -9.573 -7.547 20.243 1.00 91.56 197 THR A C 1
ATOM 1573 O O . THR A 1 197 ? -8.895 -7.334 21.256 1.00 91.56 197 THR A O 1
ATOM 1576 N N . PRO A 1 198 ? -10.756 -6.939 20.041 1.00 92.06 198 PRO A N 1
ATOM 1577 C CA . PRO A 1 198 ? -11.380 -6.100 21.057 1.00 92.06 198 PRO A CA 1
ATOM 1578 C C . PRO A 1 198 ? -11.626 -6.847 22.372 1.00 92.06 198 PRO A C 1
ATOM 1580 O O . PRO A 1 198 ? -11.816 -8.065 22.387 1.00 92.06 198 PRO A O 1
ATOM 1583 N N . ALA A 1 199 ? -11.654 -6.107 23.484 1.00 90.12 199 ALA A N 1
ATOM 1584 C CA . ALA A 1 199 ? -11.846 -6.684 24.819 1.00 90.12 199 ALA A CA 1
ATOM 1585 C C . ALA A 1 199 ? -13.264 -7.239 25.055 1.00 90.12 199 ALA A C 1
ATOM 1587 O O . ALA A 1 199 ? -13.463 -8.058 25.953 1.00 90.12 199 ALA A O 1
ATOM 1588 N N . VAL A 1 200 ? -14.244 -6.771 24.280 1.00 93.12 200 VAL A N 1
ATOM 1589 C CA . VAL A 1 200 ? -15.646 -7.181 24.364 1.00 93.12 200 VAL A CA 1
ATOM 1590 C C . VAL A 1 200 ? -16.087 -7.671 22.978 1.00 93.12 200 VAL A C 1
ATOM 1592 O O . VAL A 1 200 ? -15.872 -6.962 21.999 1.00 93.12 200 VAL A O 1
ATOM 1595 N N . PRO A 1 201 ? -16.699 -8.860 22.856 1.00 93.44 201 PRO A N 1
ATOM 1596 C CA . PRO A 1 201 ? -17.292 -9.306 21.597 1.00 93.44 201 PRO A CA 1
ATOM 1597 C C . PRO A 1 201 ? -18.388 -8.347 21.117 1.00 93.44 201 PRO A C 1
ATOM 1599 O O . PRO A 1 201 ? -19.143 -7.798 21.923 1.00 93.44 201 PRO A O 1
ATOM 1602 N N . GLY A 1 202 ? -18.517 -8.165 19.804 1.00 94.44 202 GLY A N 1
ATOM 1603 C CA . GLY A 1 202 ? -19.537 -7.286 19.239 1.00 94.44 202 GLY A CA 1
ATOM 1604 C C . GLY A 1 202 ? -19.185 -6.693 17.882 1.00 94.44 202 GLY A C 1
ATOM 1605 O O . GLY A 1 202 ? -18.254 -7.132 17.205 1.00 94.44 202 GLY A O 1
ATOM 1606 N N . ASP A 1 203 ? -19.969 -5.688 17.494 1.00 95.00 203 ASP A N 1
ATOM 1607 C CA . ASP A 1 203 ? -19.809 -4.955 16.241 1.00 95.00 203 ASP A CA 1
ATOM 1608 C C . ASP A 1 203 ? -18.981 -3.684 16.448 1.00 95.00 203 ASP A C 1
ATOM 1610 O O . ASP A 1 203 ? -19.270 -2.858 17.317 1.00 95.00 203 ASP A O 1
ATOM 1614 N N . TYR A 1 204 ? -17.976 -3.513 15.598 1.00 95.81 204 TYR A N 1
ATOM 1615 C CA . TYR A 1 204 ? -17.037 -2.400 15.614 1.00 95.81 204 TYR A CA 1
ATOM 1616 C C . TYR A 1 204 ? -16.999 -1.742 14.235 1.00 95.81 204 TYR A C 1
ATOM 1618 O O . TYR A 1 204 ? -17.014 -2.434 13.216 1.00 95.81 204 TYR A O 1
ATOM 1626 N N . GLU A 1 205 ? -16.936 -0.410 14.186 1.00 97.00 205 GLU A N 1
ATOM 1627 C CA . GLU A 1 205 ? -16.748 0.330 12.935 1.00 97.00 205 GLU A CA 1
ATOM 1628 C C . GLU A 1 205 ? -15.353 0.943 12.900 1.00 97.00 205 GLU A C 1
ATOM 1630 O O . GLU A 1 205 ? -14.987 1.739 13.767 1.00 97.00 205 GLU A O 1
ATOM 1635 N N . PHE A 1 206 ? -14.576 0.575 11.888 1.00 96.81 206 PHE A N 1
ATOM 1636 C CA . PHE A 1 206 ? -13.216 1.054 11.691 1.00 96.81 206 PHE A CA 1
ATOM 1637 C C . PHE A 1 206 ? -13.157 2.074 10.570 1.00 96.81 206 PHE A C 1
ATOM 1639 O O . PHE A 1 206 ? -13.823 1.939 9.547 1.00 96.81 206 PHE A O 1
ATOM 1646 N N . THR A 1 207 ? -12.327 3.094 10.744 1.00 96.25 207 THR A N 1
ATOM 1647 C CA . THR A 1 207 ? -12.044 4.072 9.698 1.00 96.25 207 THR A CA 1
ATOM 1648 C C . THR A 1 207 ? -10.547 4.241 9.547 1.00 96.25 207 THR A C 1
ATOM 1650 O O . THR A 1 207 ? -9.848 4.464 10.537 1.00 96.25 207 THR A O 1
ATOM 1653 N N . VAL A 1 208 ? -10.073 4.195 8.302 1.00 94.75 208 VAL A N 1
ATOM 1654 C CA . VAL A 1 208 ? -8.701 4.569 7.965 1.00 94.75 208 VAL A CA 1
ATOM 1655 C C . VAL A 1 208 ? -8.668 5.974 7.389 1.00 94.75 208 VAL A C 1
ATOM 1657 O O . VAL A 1 208 ? -9.485 6.330 6.539 1.00 94.75 208 VAL A O 1
ATOM 1660 N N . THR A 1 209 ? -7.684 6.762 7.807 1.00 93.12 209 THR A N 1
ATOM 1661 C CA . THR A 1 209 ? -7.322 8.015 7.147 1.00 93.12 209 THR A CA 1
ATOM 1662 C C . THR A 1 209 ? -5.885 7.970 6.653 1.00 93.12 209 THR A C 1
ATOM 1664 O O . THR A 1 209 ? -5.024 7.369 7.296 1.00 93.12 209 THR A O 1
ATOM 1667 N N . THR A 1 210 ? -5.624 8.604 5.506 1.00 89.50 210 THR A N 1
ATOM 1668 C CA . THR A 1 210 ? -4.267 8.724 4.963 1.00 89.50 210 THR A CA 1
ATOM 1669 C C . THR A 1 210 ? -3.890 10.162 4.651 1.00 89.50 210 THR A C 1
ATOM 1671 O O . THR A 1 210 ? -4.633 10.869 3.967 1.00 89.50 210 THR A O 1
ATOM 1674 N N . ALA A 1 211 ? -2.748 10.618 5.183 1.00 73.94 211 ALA A N 1
ATOM 1675 C CA . ALA A 1 211 ? -2.155 11.949 4.973 1.00 73.94 211 ALA A CA 1
ATOM 1676 C C . ALA A 1 211 ? -3.136 13.148 5.021 1.00 73.94 211 ALA A C 1
ATOM 1678 O O . ALA A 1 211 ? -2.902 14.166 4.372 1.00 73.94 211 ALA A O 1
ATOM 1679 N N . GLY A 1 212 ? -4.266 13.023 5.732 1.00 61.78 212 GLY A N 1
ATOM 1680 C CA . GLY A 1 212 ? -5.369 13.996 5.715 1.00 61.78 212 GLY A CA 1
ATOM 1681 C C . GLY A 1 212 ? -6.072 14.180 4.357 1.00 61.78 212 GLY A C 1
ATOM 1682 O O . GLY A 1 212 ? -6.903 15.075 4.227 1.00 61.78 212 GLY A O 1
ATOM 1683 N N . LYS A 1 213 ? -5.744 13.368 3.344 1.00 71.00 213 LYS A N 1
ATOM 1684 C CA . LYS A 1 213 ? -6.264 13.448 1.968 1.00 71.00 213 LYS A CA 1
ATOM 1685 C C . LYS A 1 213 ? -7.417 12.482 1.716 1.00 71.00 213 LYS A C 1
ATOM 1687 O O . LYS A 1 213 ? -8.320 12.805 0.951 1.00 71.00 213 LYS A O 1
ATOM 1692 N N . TYR A 1 214 ? -7.395 11.323 2.367 1.00 83.31 214 TYR A N 1
ATOM 1693 C CA . TYR A 1 214 ? -8.430 10.305 2.240 1.00 83.31 214 TYR A CA 1
ATOM 1694 C C . TYR A 1 214 ? -8.915 9.852 3.615 1.00 83.31 214 TYR A C 1
ATOM 1696 O O . TYR A 1 214 ? -8.138 9.737 4.565 1.00 83.31 214 TYR A O 1
ATOM 1704 N N . LYS A 1 215 ? -10.219 9.594 3.693 1.00 90.38 215 LYS A N 1
ATOM 1705 C CA . LYS A 1 215 ? -10.904 8.951 4.809 1.00 90.38 215 LYS A CA 1
ATOM 1706 C C . LYS A 1 215 ? -11.777 7.854 4.218 1.00 90.38 215 LYS A C 1
ATOM 1708 O O . LYS A 1 215 ? -12.547 8.137 3.302 1.00 90.38 215 LYS A O 1
ATOM 1713 N N . SER A 1 216 ? -11.637 6.633 4.718 1.00 91.19 216 SER A N 1
ATOM 1714 C CA . SER A 1 216 ? -12.472 5.523 4.279 1.00 91.19 216 SER A CA 1
ATOM 1715 C C . SER A 1 216 ? -13.913 5.704 4.720 1.00 91.19 216 SER A C 1
ATOM 1717 O O . SER A 1 216 ? -14.195 6.339 5.739 1.00 91.19 216 SER A O 1
ATOM 1719 N N . GLU A 1 217 ? -14.819 5.064 3.989 1.00 91.81 217 GLU A N 1
ATOM 1720 C CA . GLU A 1 217 ? -16.112 4.724 4.567 1.00 91.81 217 GLU A CA 1
ATOM 1721 C C . GLU A 1 217 ? -15.897 3.826 5.803 1.00 91.81 217 GLU A C 1
ATOM 1723 O O . GLU A 1 217 ? -14.921 3.058 5.836 1.00 91.81 217 GLU A O 1
ATOM 1728 N N . PRO A 1 218 ? -16.760 3.918 6.830 1.00 94.50 218 PRO A N 1
ATOM 1729 C CA . PRO A 1 218 ? -16.670 3.050 7.995 1.00 94.50 218 PRO A CA 1
ATOM 1730 C C . PRO A 1 218 ? -16.824 1.574 7.608 1.00 94.50 218 PRO A C 1
ATOM 1732 O O . PRO A 1 218 ? -17.816 1.174 6.993 1.00 94.50 218 PRO A O 1
ATOM 1735 N N . LEU A 1 219 ? -15.853 0.750 7.996 1.00 96.12 219 LEU A N 1
ATOM 1736 C CA . LEU A 1 219 ? -15.884 -0.695 7.809 1.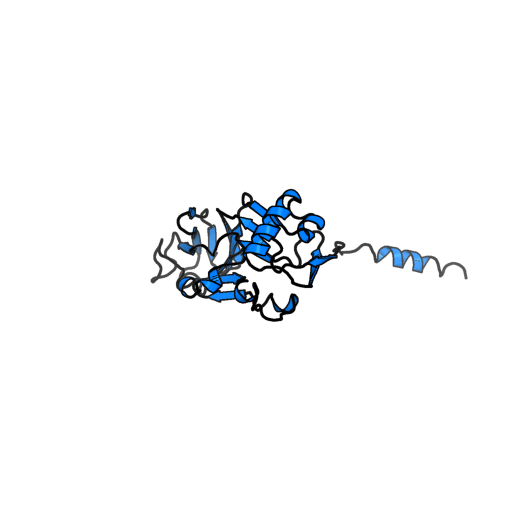00 96.12 219 LEU A CA 1
ATOM 1737 C C . LEU A 1 219 ? -16.410 -1.372 9.075 1.00 96.12 219 LEU A C 1
ATOM 1739 O O . LEU A 1 219 ? -15.777 -1.313 10.127 1.00 96.12 219 LEU A O 1
ATOM 1743 N N . LYS A 1 220 ? -17.543 -2.062 8.955 1.00 95.12 220 LYS A N 1
ATOM 1744 C CA . LYS A 1 220 ? -18.121 -2.869 10.036 1.00 95.12 220 LYS A CA 1
ATOM 1745 C C . LYS A 1 220 ? -17.416 -4.214 10.159 1.00 95.12 220 LYS A C 1
ATOM 1747 O O . LYS A 1 220 ? -17.295 -4.941 9.173 1.00 95.12 220 LYS A O 1
ATOM 1752 N N . MET A 1 221 ? -17.030 -4.579 11.375 1.00 93.25 221 MET A N 1
ATOM 1753 C CA . MET A 1 221 ? -16.518 -5.904 11.706 1.00 93.25 221 MET A CA 1
ATOM 1754 C C . MET A 1 221 ? -17.202 -6.436 12.958 1.00 93.25 221 MET A C 1
ATOM 1756 O O . MET A 1 221 ? -17.274 -5.749 13.972 1.00 93.25 221 MET A O 1
ATOM 1760 N N . HIS A 1 222 ? -17.652 -7.684 12.879 1.00 92.25 222 HIS A N 1
ATOM 1761 C CA . HIS A 1 222 ? -18.114 -8.445 14.030 1.00 92.25 222 HIS A CA 1
ATOM 1762 C C . HIS A 1 222 ? -16.970 -9.302 14.584 1.00 92.25 222 HIS A C 1
ATOM 1764 O O . HIS A 1 222 ? -16.326 -10.016 13.801 1.00 92.25 222 HIS A O 1
ATOM 1770 N N . PHE A 1 223 ? -16.756 -9.245 15.899 1.00 89.75 223 PHE A N 1
ATOM 1771 C CA . PHE A 1 223 ? -15.847 -10.109 16.656 1.00 89.75 223 PHE A CA 1
ATOM 1772 C C . PHE A 1 223 ? -16.666 -11.023 17.570 1.00 89.75 223 PHE A C 1
ATOM 1774 O O . PHE A 1 223 ? -17.417 -10.536 18.416 1.00 89.75 223 PHE A O 1
ATOM 1781 N N . ALA A 1 224 ? -16.530 -12.334 17.367 1.00 85.50 224 ALA A N 1
ATOM 1782 C CA . ALA A 1 224 ? -17.193 -13.358 18.171 1.00 85.50 224 ALA A CA 1
ATOM 1783 C C . ALA A 1 224 ? -16.399 -13.679 19.454 1.00 85.50 224 ALA A C 1
ATOM 1785 O O . ALA A 1 224 ? -15.240 -13.283 19.578 1.00 85.50 224 ALA A O 1
ATOM 1786 N N . GLU A 1 225 ? -17.052 -14.375 20.392 1.00 71.88 225 GLU A N 1
ATOM 1787 C CA . GLU A 1 225 ? -16.435 -14.957 21.602 1.00 71.88 225 GLU A CA 1
ATOM 1788 C C . GLU A 1 225 ? -15.353 -16.003 21.299 1.00 71.88 225 GLU A C 1
ATOM 1790 O O . GLU A 1 225 ? -15.527 -16.781 20.330 1.00 71.88 225 GLU A O 1
#

pLDDT: mean 83.72, std 17.09, range [36.69, 97.75]

Sequence (225 aa):
MKHSKLFIALALLFMCACSGKDYNLYEYASTHLIDEYVDATTFKLERIDDNLLIMTPAENSKSYVSQELAKAGYGSQSSVSRFNAMAAQNGDEGFEWNIMYDSNGKYFHYSALTESMPSIELTCSSDFDAAHPAGTSLMDIVKVQIYSFAQFLGENRDEIFYFEISDKVRITKHYPEFTDEEKAIVGSTFYLVFEKTPAVPGDYEFTVTTAGKYKSEPLKMHFAE